Protein AF-A0A928SS13-F1 (afdb_monomer_lite)

Foldseek 3Di:
DDDDDDDDDDDDDADDDDPPDPPPDDPDPDPPPDDDDPQFDDQDVQLVVLLVCLVVVVDFLVRSLVSVVVVCVVVPDLCVDPSLVVSQVVLADQAALFQRDSDADKGKAFPDDQDDLVVQLVVLLVVDPLSVVLVVVLVVLLVPDWFDWAFAAPVPRHNQWDADPVVCWIAHPPPRDIGNGTDIDGHHDPVSVVVSVVVSVVSVVVSCVVCCVPCCRVSSSVSSSVSSVVVSCVSRSVQIAMRHPVQNCCCPPVCWGAHNPPRDIDHVPDQADPPPRHGRQDSVSRNVVSVVD

Structure (mmCIF, N/CA/C/O backbone):
data_AF-A0A928SS13-F1
#
_entry.id   AF-A0A928SS13-F1
#
loop_
_atom_site.group_PDB
_atom_site.id
_atom_site.type_symbol
_atom_site.label_atom_id
_atom_site.label_alt_id
_atom_site.label_comp_id
_atom_site.label_asym_id
_atom_site.label_entity_id
_atom_site.label_seq_id
_atom_site.pdbx_PDB_ins_code
_atom_site.Cartn_x
_atom_site.Cartn_y
_atom_site.Cartn_z
_atom_site.occupancy
_atom_site.B_iso_or_equiv
_atom_site.auth_seq_id
_atom_site.auth_comp_id
_atom_site.auth_asym_id
_atom_site.auth_atom_id
_atom_site.pdbx_PDB_model_num
ATOM 1 N N . MET A 1 1 ? 41.200 0.850 26.934 1.00 38.47 1 MET A N 1
ATOM 2 C CA . MET A 1 1 ? 40.260 1.382 25.921 1.00 38.47 1 MET A CA 1
ATOM 3 C C . MET A 1 1 ? 39.687 0.208 25.142 1.00 38.47 1 MET A C 1
ATOM 5 O O . MET A 1 1 ? 40.403 -0.399 24.359 1.00 38.47 1 MET A O 1
ATOM 9 N N . VAL A 1 2 ? 38.450 -0.189 25.442 1.00 31.12 2 VAL A N 1
ATOM 10 C CA . VAL A 1 2 ? 37.803 -1.377 24.860 1.00 31.12 2 VAL A CA 1
ATOM 11 C C . VAL A 1 2 ? 36.997 -0.937 23.639 1.00 31.12 2 VAL A C 1
ATOM 13 O O . VAL A 1 2 ? 36.014 -0.213 23.769 1.00 31.12 2 VAL A O 1
ATOM 16 N N . ALA A 1 3 ? 37.438 -1.336 22.446 1.00 32.78 3 ALA A N 1
ATOM 17 C CA . ALA A 1 3 ? 36.739 -1.056 21.197 1.00 32.78 3 ALA A CA 1
ATOM 18 C C . ALA A 1 3 ? 35.599 -2.069 20.999 1.00 32.78 3 ALA A C 1
ATOM 20 O O . ALA A 1 3 ? 35.830 -3.235 20.679 1.00 32.78 3 ALA A O 1
ATOM 21 N N . GLY A 1 4 ? 34.361 -1.620 21.214 1.00 31.98 4 GLY A N 1
ATOM 22 C CA . GLY A 1 4 ? 33.152 -2.404 20.969 1.00 31.98 4 GLY A CA 1
ATOM 23 C C . GLY A 1 4 ? 32.885 -2.592 19.474 1.00 31.98 4 GLY A C 1
ATOM 24 O O . GLY A 1 4 ? 32.736 -1.621 18.731 1.00 31.98 4 GLY A O 1
ATOM 25 N N . LYS A 1 5 ? 32.795 -3.852 19.037 1.00 33.00 5 LYS A N 1
ATOM 26 C CA . LYS A 1 5 ? 32.292 -4.240 17.713 1.00 33.00 5 LYS A CA 1
ATOM 27 C C . LYS A 1 5 ? 30.784 -3.970 17.655 1.00 33.00 5 LYS A C 1
ATOM 29 O O . LYS A 1 5 ? 30.043 -4.459 18.501 1.00 33.00 5 LYS A O 1
ATOM 34 N N . ARG A 1 6 ? 30.329 -3.194 16.666 1.00 32.97 6 ARG A N 1
ATOM 35 C CA . ARG A 1 6 ? 28.904 -3.060 16.329 1.00 32.97 6 ARG A CA 1
ATOM 36 C C . ARG A 1 6 ? 28.573 -4.039 15.209 1.00 32.97 6 ARG A C 1
ATOM 38 O O . ARG A 1 6 ? 28.994 -3.842 14.070 1.00 32.97 6 ARG A O 1
ATOM 45 N N . ASP A 1 7 ? 27.809 -5.070 15.545 1.00 30.06 7 ASP A N 1
ATOM 46 C CA . ASP A 1 7 ? 27.199 -5.975 14.579 1.00 30.06 7 ASP A CA 1
ATOM 47 C C . ASP A 1 7 ? 26.013 -5.277 13.905 1.00 30.06 7 ASP A C 1
ATOM 49 O O . ASP A 1 7 ? 24.953 -5.065 14.493 1.00 30.06 7 ASP A O 1
ATOM 53 N N . HIS A 1 8 ? 26.191 -4.901 12.640 1.00 31.61 8 HIS A N 1
ATOM 54 C CA . HIS A 1 8 ? 25.094 -4.456 11.789 1.00 31.61 8 HIS A CA 1
ATOM 55 C C . HIS A 1 8 ? 24.370 -5.678 11.217 1.00 31.61 8 HIS A C 1
ATOM 57 O O . HIS A 1 8 ? 24.713 -6.189 10.147 1.00 31.61 8 HIS A O 1
ATOM 63 N N . ALA A 1 9 ? 23.345 -6.143 11.933 1.00 32.28 9 ALA A N 1
ATOM 64 C CA . ALA A 1 9 ? 22.366 -7.075 11.392 1.00 32.28 9 ALA A CA 1
ATOM 65 C C . ALA A 1 9 ? 21.650 -6.429 10.191 1.00 32.28 9 ALA A C 1
ATOM 67 O O . ALA A 1 9 ? 21.130 -5.314 10.269 1.00 32.28 9 ALA A O 1
ATOM 68 N N . ARG A 1 10 ? 21.654 -7.129 9.052 1.00 34.44 10 ARG A N 1
ATOM 69 C CA . ARG A 1 10 ? 20.958 -6.714 7.830 1.00 34.44 10 ARG A CA 1
ATOM 70 C C . ARG A 1 10 ? 19.451 -6.699 8.074 1.00 34.44 10 ARG A C 1
ATOM 72 O O . ARG A 1 10 ? 18.847 -7.753 8.246 1.00 34.44 10 ARG A O 1
ATOM 79 N N . VAL A 1 11 ? 18.845 -5.518 7.993 1.00 32.84 11 VAL A N 1
ATOM 80 C CA . VAL A 1 11 ? 17.399 -5.369 7.813 1.00 32.84 11 VAL A CA 1
ATOM 81 C C . VAL A 1 11 ? 17.075 -5.830 6.392 1.00 32.84 11 VAL A C 1
ATOM 83 O O . VAL A 1 11 ? 17.390 -5.151 5.412 1.00 32.84 11 VAL A O 1
ATOM 86 N N . GLY A 1 12 ? 16.529 -7.040 6.271 1.00 29.91 12 GLY A N 1
ATOM 87 C CA . GLY A 1 12 ? 15.950 -7.523 5.024 1.00 29.91 12 GLY A CA 1
ATOM 88 C C . GLY A 1 12 ? 14.785 -6.621 4.633 1.00 29.91 12 GLY A C 1
ATOM 89 O O . GLY A 1 12 ? 13.937 -6.305 5.461 1.00 29.91 12 GLY A O 1
ATOM 90 N N . SER A 1 13 ? 14.765 -6.168 3.383 1.00 33.62 13 SER A N 1
ATOM 91 C CA . SER A 1 13 ? 13.654 -5.400 2.827 1.00 33.62 13 SER A CA 1
ATOM 92 C C . SER A 1 13 ? 12.395 -6.262 2.898 1.00 33.62 13 SER A C 1
ATOM 94 O O . SER A 1 13 ? 12.326 -7.289 2.220 1.00 33.62 13 SER A O 1
ATOM 96 N N . ALA A 1 14 ? 11.427 -5.878 3.728 1.00 30.03 14 ALA A N 1
ATOM 97 C CA . ALA A 1 14 ? 10.139 -6.554 3.771 1.00 30.03 14 ALA A CA 1
ATOM 98 C C . ALA A 1 14 ? 9.486 -6.507 2.371 1.00 30.03 14 ALA A C 1
ATOM 100 O O . ALA A 1 14 ? 9.548 -5.468 1.699 1.00 30.03 14 ALA A O 1
ATOM 101 N N . PRO A 1 15 ? 8.892 -7.612 1.889 1.00 31.19 15 PRO A N 1
ATOM 102 C CA . PRO A 1 15 ? 8.130 -7.596 0.650 1.00 31.19 15 PRO A CA 1
ATOM 103 C C . PRO A 1 15 ? 6.935 -6.652 0.808 1.00 31.19 15 PRO A C 1
ATOM 105 O O . PRO A 1 15 ? 6.224 -6.689 1.811 1.00 31.19 15 PRO A O 1
ATOM 108 N N . ARG A 1 16 ? 6.715 -5.788 -0.189 1.00 34.75 16 ARG A N 1
ATOM 109 C CA . ARG A 1 16 ? 5.495 -4.974 -0.256 1.00 34.75 16 ARG A CA 1
ATOM 110 C C . ARG A 1 16 ? 4.286 -5.918 -0.334 1.00 34.75 16 ARG A C 1
ATOM 112 O O . ARG A 1 16 ? 4.366 -6.887 -1.093 1.00 34.75 16 ARG A O 1
ATOM 119 N N . PRO A 1 17 ? 3.193 -5.651 0.400 1.00 33.62 17 PRO A N 1
ATOM 120 C CA . PRO A 1 17 ? 1.991 -6.472 0.323 1.00 33.62 17 PRO A CA 1
ATOM 121 C C . PRO A 1 17 ? 1.490 -6.549 -1.125 1.00 33.62 17 PRO A C 1
ATOM 123 O O . PRO A 1 17 ? 1.472 -5.552 -1.853 1.00 33.62 17 PRO A O 1
ATOM 126 N N . SER A 1 18 ? 1.149 -7.764 -1.554 1.00 36.50 18 SER A N 1
ATOM 127 C CA . SER A 1 18 ? 0.611 -8.059 -2.878 1.00 36.50 18 SER A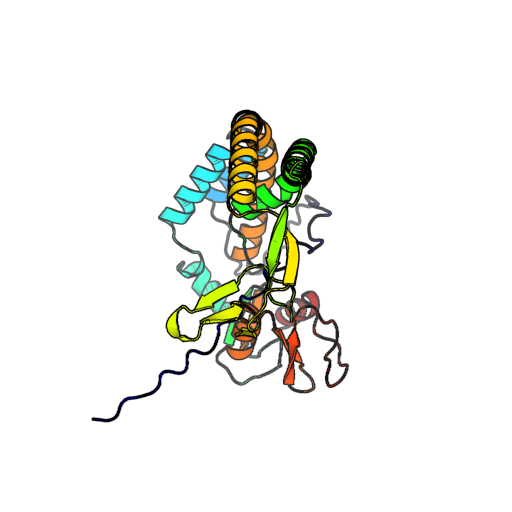 CA 1
ATOM 128 C C . SER A 1 18 ? -0.764 -7.416 -3.043 1.00 36.50 18 SER A C 1
ATOM 130 O O . SER A 1 18 ? -1.647 -7.625 -2.221 1.00 36.50 18 SER A O 1
ATOM 132 N N . LEU A 1 19 ? -0.959 -6.682 -4.141 1.00 38.97 19 LEU A N 1
ATOM 133 C CA . LEU A 1 19 ? -2.207 -6.001 -4.532 1.00 38.97 19 LEU A CA 1
ATOM 134 C C . LEU A 1 19 ? -3.351 -6.954 -4.947 1.00 38.97 19 LEU A C 1
ATOM 136 O O . LEU A 1 19 ? -4.269 -6.551 -5.654 1.00 38.97 19 LEU A O 1
ATOM 140 N N . SER A 1 20 ? -3.294 -8.222 -4.555 1.00 34.91 20 SER A N 1
ATOM 141 C CA . SER A 1 20 ? -4.257 -9.252 -4.939 1.00 34.91 20 SER A CA 1
ATOM 142 C C . SER A 1 20 ? -5.195 -9.581 -3.779 1.00 34.91 20 SER A C 1
ATOM 144 O O . SER A 1 20 ? -5.252 -10.727 -3.350 1.00 34.91 20 SER A O 1
ATOM 146 N N . ASP A 1 21 ? -5.910 -8.578 -3.271 1.00 38.94 21 ASP A N 1
ATOM 147 C CA . ASP A 1 21 ? -7.101 -8.813 -2.454 1.00 38.94 21 ASP A CA 1
ATOM 148 C C . ASP A 1 21 ? -8.342 -8.567 -3.330 1.00 38.94 21 ASP A C 1
ATOM 150 O O . ASP A 1 21 ? -8.530 -7.454 -3.839 1.00 38.94 21 ASP A O 1
ATOM 154 N N . PRO A 1 22 ? -9.208 -9.574 -3.539 1.00 39.44 22 PRO A N 1
ATOM 155 C CA . PRO A 1 22 ? -10.441 -9.423 -4.295 1.00 39.44 22 PRO A CA 1
ATOM 156 C C . PRO A 1 22 ? -11.501 -8.759 -3.402 1.00 39.44 22 PRO A C 1
ATOM 158 O O . PRO A 1 22 ? -12.427 -9.406 -2.935 1.00 39.44 22 PRO A O 1
ATOM 161 N N . ILE A 1 23 ? -11.353 -7.460 -3.119 1.00 42.06 23 ILE A N 1
ATOM 162 C CA . ILE A 1 23 ? -12.329 -6.694 -2.310 1.00 42.06 23 ILE A CA 1
ATOM 163 C C . ILE A 1 23 ? -13.293 -5.870 -3.185 1.00 42.06 23 ILE A C 1
ATOM 165 O O . ILE A 1 23 ? -14.247 -5.279 -2.695 1.00 42.06 23 ILE A O 1
ATOM 169 N N . LEU A 1 24 ? -13.127 -5.850 -4.508 1.00 41.41 24 LEU A N 1
ATOM 170 C CA . LEU A 1 24 ? -13.900 -4.957 -5.376 1.00 41.41 24 LEU A CA 1
ATOM 171 C C . LEU A 1 24 ? -14.850 -5.700 -6.316 1.00 41.41 24 LEU A C 1
ATOM 173 O O . LEU A 1 24 ? -14.733 -5.591 -7.531 1.00 41.41 24 LEU A O 1
ATOM 177 N N . THR A 1 25 ? -15.838 -6.388 -5.751 1.00 37.59 25 THR A N 1
ATOM 178 C CA . THR A 1 25 ? -17.078 -6.708 -6.472 1.00 37.59 25 THR A CA 1
ATOM 179 C C . THR A 1 25 ? -18.260 -6.563 -5.521 1.00 37.59 25 THR A C 1
ATOM 181 O O . THR A 1 25 ? -18.358 -7.307 -4.553 1.00 37.59 25 THR A O 1
ATOM 184 N N . ARG A 1 26 ? -19.156 -5.623 -5.861 1.00 37.47 26 ARG A N 1
ATOM 185 C CA . ARG A 1 26 ? -20.393 -5.190 -5.175 1.00 37.47 26 ARG A CA 1
ATOM 186 C C . ARG A 1 26 ? -20.231 -4.093 -4.115 1.00 37.47 26 ARG A C 1
ATOM 188 O O . ARG A 1 26 ? -20.334 -4.334 -2.921 1.00 37.47 26 ARG A O 1
ATOM 195 N N . VAL A 1 27 ? -20.160 -2.843 -4.582 1.00 36.44 27 VAL A N 1
ATOM 196 C CA . VAL A 1 27 ? -20.807 -1.736 -3.858 1.00 36.44 27 VAL A CA 1
ATOM 197 C C . VAL A 1 27 ? -22.307 -1.861 -4.137 1.00 36.44 27 VAL A C 1
ATOM 199 O O . VAL A 1 27 ? -22.837 -1.267 -5.070 1.00 36.44 27 VAL A O 1
ATOM 202 N N . GLY A 1 28 ? -22.980 -2.739 -3.394 1.00 33.00 28 GLY A N 1
ATOM 203 C CA . GLY A 1 28 ? -24.434 -2.723 -3.306 1.00 33.00 28 GLY A CA 1
ATOM 204 C C . GLY A 1 28 ? -24.831 -1.575 -2.387 1.00 33.00 28 GLY A C 1
ATOM 205 O O . GLY A 1 28 ? -24.576 -1.635 -1.188 1.00 33.00 28 GLY A O 1
ATOM 206 N N . MET A 1 29 ? -25.416 -0.514 -2.945 1.00 37.91 29 MET A N 1
ATOM 207 C CA . MET A 1 29 ? -26.066 0.550 -2.176 1.00 37.91 29 MET A CA 1
ATOM 208 C C . MET A 1 29 ? -27.370 0.020 -1.562 1.00 37.91 29 MET A C 1
ATOM 210 O O . MET A 1 29 ? -28.459 0.404 -1.976 1.00 37.91 29 MET A O 1
ATOM 214 N N . GLU A 1 30 ? -27.285 -0.857 -0.566 1.00 35.47 30 GLU A N 1
ATOM 215 C CA . GLU A 1 30 ? -28.435 -1.164 0.282 1.00 35.47 30 GLU A CA 1
ATOM 216 C C . GLU A 1 30 ? -28.397 -0.268 1.519 1.00 35.47 30 GLU A C 1
ATOM 218 O O . GLU A 1 30 ? -27.526 -0.365 2.386 1.00 35.47 30 GLU A O 1
ATOM 223 N N . ARG A 1 31 ? -29.368 0.651 1.587 1.00 46.00 31 ARG A N 1
ATOM 224 C CA . ARG A 1 31 ? -29.682 1.438 2.782 1.00 46.00 31 ARG A CA 1
ATOM 225 C C . ARG A 1 31 ? -30.239 0.502 3.856 1.00 46.00 31 ARG A C 1
ATOM 227 O O . ARG A 1 31 ? -31.446 0.422 4.054 1.00 46.00 31 ARG A O 1
ATOM 234 N N . ALA A 1 32 ? -29.365 -0.189 4.577 1.00 36.44 32 ALA A N 1
ATOM 235 C CA . ALA A 1 32 ? -29.754 -0.896 5.788 1.00 36.44 32 ALA A CA 1
ATOM 236 C C . ALA A 1 32 ? -29.886 0.114 6.940 1.00 36.44 32 ALA A C 1
ATOM 238 O O . ALA A 1 32 ? -28.929 0.412 7.654 1.00 36.44 32 ALA A O 1
ATOM 239 N N . CYS A 1 33 ? -31.097 0.646 7.130 1.00 38.41 33 CYS A N 1
ATOM 240 C CA . CYS A 1 33 ? -31.509 1.310 8.367 1.00 38.41 33 CYS A CA 1
ATOM 241 C C . CYS A 1 33 ? -31.699 0.239 9.462 1.00 38.41 33 CYS A C 1
ATOM 243 O O . CYS A 1 33 ? -32.810 -0.100 9.858 1.00 38.41 33 CYS A O 1
ATOM 245 N N . GLY A 1 34 ? -30.596 -0.381 9.887 1.00 36.06 34 GLY A N 1
ATOM 246 C CA . GLY A 1 34 ? -30.554 -1.296 11.023 1.00 36.06 34 GLY A CA 1
ATOM 247 C C . GLY A 1 34 ? -30.312 -0.508 12.306 1.00 36.06 34 GLY A C 1
ATOM 248 O O . GLY A 1 34 ? -29.379 0.291 12.369 1.00 36.06 34 GLY A O 1
ATOM 249 N N . LYS A 1 35 ? -31.158 -0.722 13.320 1.00 35.50 35 LYS A N 1
ATOM 250 C CA . LYS A 1 35 ? -31.091 -0.080 14.644 1.00 35.50 35 LYS A CA 1
ATOM 251 C C . LYS A 1 35 ? -29.643 -0.035 15.156 1.00 35.50 35 LYS A C 1
ATOM 253 O O . LYS A 1 35 ? -29.017 -1.075 15.360 1.00 35.50 35 LYS A O 1
ATOM 258 N N . ALA A 1 36 ? -29.112 1.174 15.330 1.00 37.22 36 ALA A N 1
ATOM 259 C CA . ALA A 1 36 ? -27.740 1.396 15.761 1.00 37.22 36 ALA A CA 1
ATOM 260 C C . ALA A 1 36 ? -27.516 0.778 17.150 1.00 37.22 36 ALA A C 1
ATOM 262 O O . ALA A 1 36 ? -28.137 1.190 18.130 1.00 37.22 36 ALA A O 1
ATOM 263 N N . LYS A 1 37 ? -26.604 -0.198 17.239 1.00 48.44 37 LYS A N 1
ATOM 264 C CA . LYS A 1 37 ? -25.976 -0.554 18.517 1.00 48.44 37 LYS A CA 1
ATOM 265 C C . LYS A 1 37 ? -25.360 0.725 19.095 1.00 48.44 37 LYS A C 1
ATOM 267 O O . LYS A 1 37 ? -24.630 1.424 18.389 1.00 48.44 37 LYS A O 1
ATOM 272 N N . ALA A 1 38 ? -25.687 1.041 20.346 1.00 42.25 38 ALA A N 1
ATOM 273 C CA . ALA A 1 38 ? -25.171 2.211 21.043 1.00 42.25 38 ALA A CA 1
ATOM 274 C C . ALA A 1 38 ? -23.631 2.222 21.009 1.00 42.25 38 ALA A C 1
ATOM 276 O O . ALA A 1 38 ? -23.008 1.231 21.380 1.00 42.25 38 ALA A O 1
ATOM 277 N N . GLY A 1 39 ? -23.032 3.325 20.547 1.00 57.00 39 GLY A N 1
ATOM 278 C CA . GLY A 1 39 ? -21.595 3.598 20.700 1.00 57.00 39 GLY A CA 1
ATOM 279 C C . GLY A 1 39 ? -20.829 3.976 19.433 1.00 57.00 39 GLY A C 1
ATOM 280 O O . GLY A 1 39 ? -19.916 4.785 19.532 1.00 57.00 39 GLY A O 1
ATOM 281 N N . ARG A 1 40 ? -21.220 3.499 18.240 1.00 72.94 40 ARG A N 1
ATOM 282 C CA . ARG A 1 40 ? -20.355 3.648 17.053 1.00 72.94 40 ARG A CA 1
ATOM 283 C C . ARG A 1 40 ? -20.031 5.105 16.734 1.00 72.94 40 ARG A C 1
ATOM 285 O O . ARG A 1 40 ? -20.926 5.924 16.514 1.00 72.94 40 ARG A O 1
ATOM 292 N N . MET A 1 41 ? -18.732 5.389 16.651 1.00 85.38 41 MET A N 1
ATOM 293 C CA . MET A 1 41 ? -18.204 6.681 16.237 1.00 85.38 41 MET A CA 1
ATOM 294 C C . MET A 1 41 ? -18.840 7.125 14.914 1.00 85.38 41 MET A C 1
ATOM 296 O O . MET A 1 41 ? -18.800 6.410 13.911 1.00 85.38 41 MET A O 1
ATOM 300 N N . GLN A 1 42 ? -19.424 8.321 14.919 1.00 88.56 42 GLN A N 1
ATOM 301 C CA . GLN A 1 42 ? -20.054 8.881 13.731 1.00 88.56 42 GLN A CA 1
ATOM 302 C C . GLN A 1 42 ? -19.003 9.348 12.723 1.00 88.56 42 GLN A C 1
ATOM 304 O O . GLN A 1 42 ? -17.938 9.858 13.087 1.00 88.56 42 GLN A O 1
ATOM 309 N N . PHE A 1 43 ? -19.322 9.185 11.439 1.00 94.12 43 PHE A N 1
ATOM 310 C CA . PHE A 1 43 ? -18.500 9.729 10.369 1.00 94.12 43 PHE A CA 1
ATOM 311 C C . PHE A 1 43 ? -18.578 11.266 10.400 1.00 94.12 43 PHE A C 1
ATOM 313 O O . PHE A 1 43 ? -19.682 11.794 10.537 1.00 94.12 43 PHE A O 1
ATOM 320 N N . PRO A 1 44 ? -17.448 11.992 10.313 1.00 96.31 44 PRO A N 1
ATOM 321 C CA . PRO A 1 44 ? -17.449 13.453 10.370 1.00 96.31 44 PRO A CA 1
ATOM 322 C C . PRO A 1 44 ? -18.371 14.081 9.318 1.00 96.31 44 PRO A C 1
ATOM 324 O O . PRO A 1 44 ? -18.300 13.707 8.146 1.00 96.31 44 PRO A O 1
ATOM 327 N N . ALA A 1 45 ? -19.198 15.046 9.730 1.00 96.62 45 ALA A N 1
ATOM 328 C CA . ALA A 1 45 ? -20.174 15.703 8.859 1.00 96.62 45 ALA A CA 1
ATOM 329 C C . ALA A 1 45 ? -19.504 16.369 7.649 1.00 96.62 45 ALA A C 1
ATOM 331 O O . ALA A 1 45 ? -19.982 16.222 6.530 1.00 96.62 45 ALA A O 1
ATOM 332 N N . GLU A 1 46 ? -18.333 16.978 7.840 1.00 97.38 46 GLU A N 1
ATOM 333 C CA . GLU A 1 46 ? -17.573 17.618 6.763 1.00 97.38 46 GLU A CA 1
ATOM 334 C C . GLU A 1 46 ? -17.158 16.616 5.673 1.00 97.38 46 GLU A C 1
ATOM 336 O O . GLU A 1 46 ? -17.116 16.946 4.492 1.00 97.38 46 GLU A O 1
ATOM 341 N N . LEU A 1 47 ? -16.874 15.362 6.046 1.00 97.56 47 LEU A N 1
ATOM 342 C CA . LEU A 1 47 ? -16.561 14.314 5.072 1.00 97.56 47 LEU A CA 1
ATOM 343 C C . LEU A 1 47 ? -17.817 13.789 4.373 1.00 97.56 47 LEU A C 1
ATOM 345 O O . LEU A 1 47 ? -17.741 13.443 3.197 1.00 97.56 47 LEU A O 1
ATOM 349 N N . VAL A 1 48 ? -18.960 13.757 5.069 1.00 97.94 48 VAL A N 1
ATOM 350 C CA . VAL A 1 48 ? -20.263 13.457 4.452 1.00 97.94 48 VAL A CA 1
ATOM 351 C C . VAL A 1 48 ? -20.602 14.520 3.410 1.00 97.94 48 VAL A C 1
ATOM 353 O O . VAL A 1 48 ? -21.001 14.173 2.305 1.00 97.94 48 VAL A O 1
ATOM 356 N N . GLU A 1 49 ? -20.410 15.800 3.718 1.00 98.12 49 GLU A N 1
ATOM 357 C CA . GLU A 1 49 ? -20.660 16.903 2.784 1.00 98.12 49 GLU A CA 1
ATOM 358 C C . GLU A 1 49 ? -19.801 16.789 1.521 1.00 98.12 49 GLU A C 1
ATOM 360 O O . GLU A 1 49 ? -20.335 16.893 0.417 1.00 98.12 49 GLU A O 1
ATOM 365 N N . ILE A 1 50 ? -18.503 16.492 1.665 1.00 97.94 50 ILE A N 1
ATOM 366 C CA . ILE A 1 50 ? -17.597 16.262 0.526 1.00 97.94 50 ILE A CA 1
ATOM 367 C C . ILE A 1 50 ? -18.067 15.072 -0.320 1.00 97.94 50 ILE A C 1
ATOM 369 O O . ILE A 1 50 ? -18.110 15.166 -1.545 1.00 97.94 50 ILE A O 1
ATOM 373 N N . GLU A 1 51 ? -18.436 13.959 0.319 1.00 98.06 51 GLU A N 1
ATOM 374 C CA . GLU A 1 51 ? -18.957 12.771 -0.366 1.00 98.06 51 GLU A CA 1
ATOM 375 C C . GLU A 1 51 ? -20.225 13.089 -1.162 1.00 98.06 51 GLU A C 1
ATOM 377 O O . GLU A 1 51 ? -20.350 12.714 -2.325 1.00 98.06 51 GLU A O 1
ATOM 382 N N . GLN A 1 52 ? -21.163 13.814 -0.551 1.00 98.25 52 GLN A N 1
ATOM 383 C CA . GLN A 1 52 ? -22.420 14.185 -1.188 1.00 98.25 52 GLN A CA 1
ATOM 384 C C . GLN A 1 52 ? -22.217 15.181 -2.337 1.00 98.25 52 GLN A C 1
ATOM 386 O O . GLN A 1 52 ? -22.841 15.025 -3.384 1.00 98.25 52 GLN A O 1
ATOM 391 N N . ALA A 1 53 ? -21.322 16.159 -2.179 1.00 97.88 53 ALA A N 1
ATOM 392 C CA . ALA A 1 53 ? -20.962 17.085 -3.249 1.00 97.88 53 ALA A CA 1
ATOM 393 C C . ALA A 1 53 ? -20.310 16.354 -4.436 1.00 97.88 53 ALA A C 1
ATOM 395 O O . ALA A 1 53 ? -20.625 16.650 -5.587 1.00 97.88 53 ALA A O 1
ATOM 396 N N . LEU A 1 54 ? -19.460 15.350 -4.179 1.00 96.31 54 LEU A N 1
ATOM 397 C CA . LEU A 1 54 ? -18.910 14.485 -5.230 1.00 96.31 54 LEU A CA 1
ATOM 398 C C . LEU A 1 54 ? -20.005 13.694 -5.947 1.00 96.31 54 LEU A C 1
ATOM 400 O O . LEU A 1 54 ? -20.027 13.655 -7.175 1.00 96.31 54 LEU A O 1
ATOM 404 N N . LEU A 1 55 ? -20.926 13.070 -5.208 1.00 96.62 55 LEU A N 1
ATOM 405 C CA . LEU A 1 55 ? -22.026 12.294 -5.795 1.00 96.62 55 LEU A CA 1
ATOM 406 C C . LEU A 1 55 ? -22.940 13.154 -6.677 1.00 96.62 55 LEU A C 1
ATOM 408 O O . LEU A 1 55 ? -23.403 12.682 -7.712 1.00 96.62 55 LEU A O 1
ATOM 412 N N . ARG A 1 56 ? -23.164 14.416 -6.294 1.00 97.38 56 ARG A N 1
ATOM 413 C CA . ARG A 1 56 ? -23.916 15.402 -7.088 1.00 97.38 56 ARG A CA 1
ATOM 414 C C . ARG A 1 56 ? -23.092 16.078 -8.188 1.00 97.38 56 ARG A C 1
ATOM 416 O O . ARG A 1 56 ? -23.636 16.903 -8.910 1.00 97.38 56 ARG A O 1
ATOM 423 N N . GLN A 1 57 ? -21.811 15.730 -8.321 1.00 94.56 57 GLN A N 1
ATOM 424 C CA . GLN A 1 57 ? -20.870 16.338 -9.270 1.00 94.56 57 GLN A CA 1
ATOM 425 C C . GLN A 1 57 ? -20.713 17.863 -9.092 1.00 94.56 57 GLN A C 1
ATOM 427 O O . GLN A 1 57 ? -20.396 18.581 -10.033 1.00 94.56 57 GLN A O 1
ATOM 432 N N . GLU A 1 58 ? -20.904 18.367 -7.870 1.00 96.69 58 GLU A N 1
ATOM 433 C CA . GLU A 1 58 ? -20.751 19.790 -7.522 1.00 96.69 58 GLU A CA 1
ATOM 434 C C . GLU A 1 58 ? -19.287 20.184 -7.273 1.00 96.69 58 GLU A C 1
ATOM 436 O O . GLU A 1 58 ? -18.941 21.364 -7.275 1.00 96.69 58 GLU A O 1
ATOM 441 N N . VAL A 1 59 ? -18.414 19.201 -7.036 1.00 95.94 59 VAL A N 1
ATOM 442 C CA . VAL A 1 59 ? -16.973 19.394 -6.829 1.00 95.94 59 VAL A CA 1
ATOM 443 C C . VAL A 1 59 ? -16.178 18.395 -7.661 1.00 95.94 59 VAL A C 1
ATOM 445 O O . VAL A 1 59 ? -16.578 17.240 -7.813 1.00 95.94 59 VAL A O 1
ATOM 448 N N . THR A 1 60 ? -15.019 18.820 -8.165 1.00 94.19 60 THR A N 1
ATOM 449 C CA . THR A 1 60 ? -14.085 17.927 -8.864 1.00 94.19 60 THR A CA 1
ATOM 450 C C . THR A 1 60 ? -13.366 17.004 -7.884 1.00 94.19 60 THR A C 1
ATOM 452 O O . THR A 1 60 ? -13.273 17.279 -6.680 1.00 94.19 60 THR A O 1
ATOM 455 N N . ALA A 1 61 ? -12.788 15.918 -8.399 1.00 93.56 61 ALA A N 1
ATOM 456 C CA . ALA A 1 61 ? -12.016 14.980 -7.590 1.00 93.56 61 ALA A CA 1
ATOM 457 C C . ALA A 1 61 ? -10.797 15.649 -6.938 1.00 93.56 61 ALA A C 1
ATOM 459 O O . ALA A 1 61 ? -10.507 15.415 -5.762 1.00 93.56 61 ALA A O 1
ATOM 460 N N . ALA A 1 62 ? -10.111 16.522 -7.686 1.00 92.75 62 ALA A N 1
ATOM 461 C CA . ALA A 1 62 ? -9.007 17.330 -7.174 1.00 92.75 62 ALA A CA 1
ATOM 462 C C . ALA A 1 62 ? -9.454 18.207 -5.994 1.00 92.75 62 ALA A C 1
ATOM 464 O O . ALA A 1 62 ? -8.847 18.166 -4.923 1.00 92.75 62 ALA A O 1
ATOM 465 N N . ARG A 1 63 ? -10.575 18.927 -6.145 1.00 95.12 63 ARG A N 1
ATOM 466 C CA . ARG A 1 63 ? -11.090 19.791 -5.080 1.00 95.12 63 ARG A CA 1
ATOM 467 C C . ARG A 1 63 ? -11.499 18.996 -3.842 1.00 95.12 63 ARG A C 1
ATOM 469 O O . ARG A 1 63 ? -11.205 19.415 -2.724 1.00 95.12 63 ARG A O 1
ATOM 476 N N . ALA A 1 64 ? -12.148 17.848 -4.017 1.00 96.81 64 ALA A N 1
ATOM 477 C CA . ALA A 1 64 ? -12.512 16.981 -2.903 1.00 96.81 64 ALA A CA 1
ATOM 478 C C . ALA A 1 64 ? -11.279 16.440 -2.158 1.00 96.81 64 ALA A C 1
ATOM 480 O O . ALA A 1 64 ? -11.270 16.411 -0.926 1.00 96.81 64 ALA A O 1
ATOM 481 N N . ALA A 1 65 ? -10.218 16.066 -2.880 1.00 95.69 65 ALA A N 1
ATOM 482 C CA . ALA A 1 65 ? -8.957 15.633 -2.282 1.00 95.69 65 ALA A CA 1
ATOM 483 C C . ALA A 1 65 ? -8.316 16.737 -1.420 1.00 95.69 65 ALA A C 1
ATOM 485 O O . ALA A 1 65 ? -7.880 16.454 -0.300 1.00 95.69 65 ALA A O 1
ATOM 486 N N . ASP A 1 66 ? -8.330 17.988 -1.890 1.00 96.50 66 ASP A N 1
ATOM 487 C CA . ASP A 1 66 ? -7.845 19.144 -1.125 1.00 96.50 66 ASP A CA 1
ATOM 488 C C . ASP A 1 66 ? -8.667 19.378 0.147 1.00 96.50 66 ASP A C 1
ATOM 490 O O . ASP A 1 66 ? -8.105 19.598 1.222 1.00 96.50 66 ASP A O 1
ATOM 494 N N . LEU A 1 67 ? -9.999 19.286 0.054 1.00 97.81 67 LEU A N 1
ATOM 495 C CA . LEU A 1 67 ? -10.896 19.433 1.204 1.00 97.81 67 LEU A CA 1
ATOM 496 C C . LEU A 1 67 ? -10.656 18.333 2.252 1.00 97.81 67 LEU A C 1
ATOM 498 O O . LEU A 1 67 ? -10.564 18.622 3.447 1.00 97.81 67 LEU A O 1
ATOM 502 N N . ILE A 1 68 ? -10.470 17.082 1.818 1.00 97.00 68 ILE A N 1
ATOM 503 C CA . ILE A 1 68 ? -10.116 15.957 2.698 1.00 97.00 68 ILE A CA 1
ATOM 504 C C . ILE A 1 68 ? -8.751 16.188 3.350 1.00 97.00 68 ILE A C 1
ATOM 506 O O . ILE A 1 68 ? -8.590 15.944 4.550 1.00 97.00 68 ILE A O 1
ATOM 510 N N . HIS A 1 69 ? -7.759 16.648 2.584 1.00 96.19 69 HIS A N 1
ATOM 511 C CA . HIS A 1 69 ? -6.437 16.957 3.117 1.00 96.19 69 HIS A CA 1
ATOM 512 C C . HIS A 1 69 ? -6.522 18.052 4.184 1.00 96.19 69 HIS A C 1
ATOM 514 O O . HIS A 1 69 ? -6.026 17.854 5.292 1.00 96.19 69 HIS A O 1
ATOM 520 N N . ALA A 1 70 ? -7.217 19.155 3.899 1.00 97.56 70 ALA A N 1
ATOM 521 C CA . ALA A 1 70 ? -7.428 20.246 4.845 1.00 97.56 70 ALA A CA 1
ATOM 522 C C . ALA A 1 70 ? -8.126 19.767 6.129 1.00 97.56 70 ALA A C 1
ATOM 524 O O . ALA A 1 70 ? -7.664 20.071 7.232 1.00 97.56 70 ALA A O 1
ATOM 525 N N . PHE A 1 71 ? -9.179 18.949 6.006 1.00 96.44 71 PHE A N 1
ATOM 526 C CA . PHE A 1 71 ? -9.858 18.330 7.147 1.00 96.44 71 PHE A CA 1
ATOM 527 C C . PHE A 1 71 ? -8.891 17.501 8.006 1.00 96.44 71 PHE A C 1
ATOM 529 O O . PHE A 1 71 ? -8.831 17.671 9.227 1.00 96.44 71 PHE A O 1
ATOM 536 N N . ARG A 1 72 ? -8.099 16.618 7.382 1.00 94.81 72 ARG A N 1
ATOM 537 C CA . ARG A 1 72 ? -7.157 15.738 8.095 1.00 94.81 72 ARG A CA 1
ATOM 538 C C . ARG A 1 72 ? -6.004 16.506 8.731 1.00 94.81 72 ARG A C 1
ATOM 540 O O . ARG A 1 72 ? -5.604 16.162 9.839 1.00 94.81 72 ARG A O 1
ATOM 547 N N . SER A 1 73 ? -5.494 17.536 8.065 1.00 95.44 73 SER A N 1
ATOM 548 C CA . SER A 1 73 ? -4.439 18.402 8.594 1.00 95.44 73 SER A CA 1
ATOM 549 C C . SER A 1 73 ? -4.932 19.199 9.802 1.00 95.44 73 SER A C 1
ATOM 551 O O . SER A 1 73 ? -4.231 19.277 10.807 1.00 95.44 73 SER A O 1
ATOM 553 N N . LYS A 1 74 ? -6.172 19.706 9.758 1.00 96.31 74 LYS A N 1
ATOM 554 C CA . LYS A 1 74 ? -6.805 20.418 10.879 1.00 96.31 74 LYS A CA 1
ATOM 555 C C . LYS A 1 74 ? -7.085 19.505 12.076 1.00 96.31 74 LYS A C 1
ATOM 557 O O . LYS A 1 74 ? -6.822 19.884 13.213 1.00 96.31 74 LYS A O 1
ATOM 562 N N . ARG A 1 75 ? -7.658 18.319 11.841 1.00 94.50 75 ARG A N 1
ATOM 563 C CA . ARG A 1 75 ? -8.122 17.418 12.914 1.00 94.50 75 ARG A CA 1
ATOM 564 C C . ARG A 1 75 ? -7.031 16.475 13.433 1.00 94.50 75 ARG A C 1
ATOM 566 O O . ARG A 1 75 ? -7.169 15.902 14.511 1.00 94.50 75 ARG A O 1
ATOM 573 N N . GLY A 1 76 ? -5.953 16.292 12.676 1.00 95.00 76 GLY A N 1
ATOM 574 C CA . GLY A 1 76 ? -4.927 15.295 12.952 1.00 95.00 76 GLY A CA 1
ATOM 575 C C . GLY A 1 76 ? -5.406 13.864 12.694 1.00 95.00 76 GLY A C 1
ATOM 576 O O . GLY A 1 76 ? -6.505 13.611 12.192 1.00 95.00 76 GLY A O 1
ATOM 577 N N . ALA A 1 77 ? -4.558 12.898 13.035 1.00 93.19 77 ALA A N 1
ATOM 578 C CA . ALA A 1 77 ? -4.846 11.489 12.804 1.00 93.19 77 ALA A CA 1
ATOM 579 C C . ALA A 1 77 ? -5.949 10.942 13.735 1.00 93.19 77 ALA A C 1
ATOM 581 O O . ALA A 1 77 ? -5.974 11.317 14.904 1.00 93.19 77 ALA A O 1
ATOM 582 N N . PRO A 1 78 ? -6.803 9.999 13.284 1.00 94.44 78 PRO A N 1
ATOM 583 C CA . PRO A 1 78 ? -7.927 9.488 14.079 1.00 94.44 78 PRO A CA 1
ATOM 584 C C . PRO A 1 78 ? -7.584 9.039 15.496 1.00 94.44 78 PRO A C 1
ATOM 586 O O . PRO A 1 78 ? -8.309 9.344 16.437 1.00 94.44 78 PRO A O 1
ATOM 589 N N . TRP A 1 79 ? -6.439 8.377 15.678 1.00 93.19 79 TRP A N 1
ATOM 590 C CA . TRP A 1 79 ? -6.011 7.866 16.982 1.00 93.19 79 TRP A CA 1
ATOM 591 C C . TRP A 1 79 ? -5.682 8.949 18.015 1.00 93.19 79 TRP A C 1
ATOM 593 O O . TRP A 1 79 ? -5.485 8.636 19.192 1.00 93.19 79 TRP A O 1
ATOM 603 N N . THR A 1 80 ? -5.609 10.221 17.616 1.00 95.25 80 THR A N 1
ATOM 604 C CA . THR A 1 80 ? -5.451 11.338 18.552 1.00 95.25 80 THR A CA 1
ATOM 605 C C . THR A 1 80 ? -6.794 11.857 19.072 1.00 95.25 80 THR A C 1
ATOM 607 O O . THR A 1 80 ? -6.807 12.477 20.139 1.00 95.25 80 THR A O 1
ATOM 610 N N . TRP A 1 81 ? -7.909 11.560 18.391 1.00 95.31 81 TRP A N 1
ATOM 611 C CA . TRP A 1 81 ? -9.242 12.084 18.701 1.00 95.31 81 TRP A CA 1
ATOM 612 C C . TRP A 1 81 ? -9.796 11.468 19.993 1.00 95.31 81 TRP A C 1
ATOM 614 O O . TRP A 1 81 ? -9.586 10.285 20.278 1.00 95.31 81 TRP A O 1
ATOM 624 N N . LYS A 1 82 ? -10.514 12.265 20.793 1.00 95.06 82 LYS A N 1
ATOM 625 C CA . LYS A 1 82 ? -11.037 11.824 22.098 1.00 95.06 82 LYS A CA 1
ATOM 626 C C . LYS A 1 82 ? -12.088 10.726 21.938 1.00 95.06 82 LYS A C 1
ATOM 628 O O . LYS A 1 82 ? -12.038 9.723 22.644 1.00 95.06 82 LYS A O 1
ATOM 633 N N . GLU A 1 83 ? -12.991 10.891 20.978 1.00 94.44 83 GLU A N 1
ATOM 634 C CA . GLU A 1 83 ? -14.092 9.964 20.705 1.00 94.44 83 GLU A CA 1
ATOM 635 C C . GLU A 1 83 ? -13.551 8.629 20.185 1.00 94.44 83 GLU A C 1
ATOM 637 O O . GLU A 1 83 ? -13.972 7.571 20.640 1.00 94.44 83 GLU A O 1
ATOM 642 N N . TRP A 1 84 ? -12.540 8.678 19.312 1.00 94.56 84 TRP A N 1
ATOM 643 C CA . TRP A 1 84 ? -11.880 7.484 18.785 1.00 94.56 84 TRP A CA 1
ATOM 644 C C . TRP A 1 84 ? -11.160 6.700 19.886 1.00 94.56 84 TRP A C 1
ATOM 646 O O . TRP A 1 84 ? -11.269 5.479 19.951 1.00 94.56 84 TRP A O 1
ATOM 656 N N . LYS A 1 85 ? -10.448 7.385 20.795 1.00 95.06 85 LYS A N 1
ATOM 657 C CA . LYS A 1 85 ? -9.797 6.741 21.951 1.00 95.06 85 LYS A CA 1
ATOM 658 C C . LYS A 1 85 ? -10.813 6.082 22.882 1.00 95.06 85 LYS A C 1
ATOM 660 O O . LYS A 1 85 ? -10.556 4.974 23.348 1.00 95.06 85 LYS A O 1
ATOM 665 N N . LYS A 1 86 ? -11.940 6.756 23.137 1.00 94.94 86 LYS A N 1
ATOM 666 C CA . LYS A 1 86 ? -13.040 6.236 23.958 1.00 94.94 86 LYS A CA 1
ATOM 667 C C . LYS A 1 86 ? -13.630 4.967 23.341 1.00 94.94 86 LYS A C 1
ATOM 669 O O . LYS A 1 86 ? -13.704 3.950 24.021 1.00 94.94 86 LYS A O 1
ATOM 674 N N . GLU A 1 87 ? -13.970 5.014 22.057 1.00 93.69 87 GLU A N 1
ATOM 675 C CA . GLU A 1 87 ? -14.542 3.871 21.341 1.00 93.69 87 GLU A CA 1
ATOM 676 C C . GLU A 1 87 ? -13.548 2.708 21.250 1.00 93.69 87 GLU A C 1
ATOM 678 O O . GLU A 1 87 ? -13.877 1.567 21.564 1.00 93.69 87 GLU A O 1
ATOM 683 N N . ARG A 1 88 ? -12.278 2.999 20.938 1.00 94.69 88 ARG A N 1
ATOM 684 C CA . ARG A 1 88 ? -11.214 1.991 20.951 1.00 94.69 88 ARG A CA 1
ATOM 685 C C . ARG A 1 88 ? -11.104 1.290 22.301 1.00 94.69 88 ARG A C 1
ATOM 687 O O . ARG A 1 88 ? -10.927 0.079 22.323 1.00 94.69 88 ARG A O 1
ATOM 694 N N . ALA A 1 89 ? -11.146 2.033 23.406 1.00 94.31 89 ALA A N 1
ATOM 695 C CA . ALA A 1 89 ? -11.045 1.451 24.742 1.00 94.31 89 ALA A CA 1
ATOM 696 C C . ALA A 1 89 ? -12.234 0.531 25.056 1.00 94.31 89 ALA A C 1
ATOM 698 O O . ALA A 1 89 ? -12.030 -0.517 25.657 1.00 94.31 89 ALA A O 1
ATOM 699 N N . ALA A 1 90 ? -13.439 0.886 24.599 1.00 93.44 90 ALA A N 1
ATOM 700 C CA . ALA A 1 90 ? -14.642 0.073 24.774 1.00 93.44 90 ALA A CA 1
ATOM 701 C C . ALA A 1 90 ? -14.629 -1.229 23.948 1.00 93.44 90 ALA A C 1
ATOM 703 O O . ALA A 1 90 ? -15.260 -2.206 24.337 1.00 93.44 90 ALA A O 1
ATOM 704 N N . LEU A 1 91 ? -13.911 -1.255 22.819 1.00 93.12 91 LEU A N 1
ATOM 705 C CA . LEU A 1 91 ? -13.850 -2.409 21.913 1.00 93.12 91 LEU A CA 1
ATOM 706 C C . LEU A 1 91 ? -12.718 -3.401 22.215 1.00 93.12 91 LEU A C 1
ATOM 708 O O . LEU A 1 91 ? -12.698 -4.490 21.632 1.00 93.12 91 LEU A O 1
ATOM 712 N N . ILE A 1 92 ? -11.755 -3.035 23.067 1.00 94.75 92 ILE A N 1
ATOM 713 C CA . ILE A 1 92 ? -10.674 -3.938 23.478 1.00 94.75 92 ILE A CA 1
ATOM 714 C C . ILE A 1 92 ? -11.253 -4.983 24.434 1.00 94.75 92 ILE A C 1
ATOM 716 O O . ILE A 1 92 ? -11.689 -4.661 25.534 1.00 94.75 92 ILE A O 1
ATOM 720 N N . GLY A 1 93 ? -11.234 -6.242 24.005 1.00 93.88 93 GLY A N 1
ATOM 721 C CA . GLY A 1 93 ? -11.636 -7.382 24.820 1.00 93.88 93 GLY A CA 1
ATOM 722 C C . GLY A 1 93 ? -10.568 -7.815 25.829 1.00 93.88 93 GLY A C 1
ATOM 723 O O . GLY A 1 93 ? -9.476 -7.251 25.912 1.00 93.88 93 GLY A O 1
ATOM 724 N N . SER A 1 94 ? -10.884 -8.875 26.571 1.00 95.38 94 SER A N 1
ATOM 725 C CA . SER A 1 94 ? -10.038 -9.463 27.619 1.00 95.38 94 SER A CA 1
ATOM 726 C C . SER A 1 94 ? -9.107 -10.587 27.140 1.00 95.38 94 SER A C 1
ATOM 728 O O . SER A 1 94 ? -8.356 -11.138 27.941 1.00 95.38 94 SER A O 1
ATOM 730 N N . GLU A 1 95 ? -9.133 -10.939 25.851 1.00 95.50 95 GLU A N 1
ATOM 731 C CA . GLU A 1 95 ? -8.274 -11.979 25.276 1.00 95.50 95 GLU A CA 1
ATOM 732 C C . GLU A 1 95 ? -7.803 -11.643 23.854 1.00 95.50 95 GLU A C 1
ATOM 734 O O . GLU A 1 95 ? -8.482 -10.975 23.069 1.00 95.50 95 GLU A O 1
ATOM 739 N N . CYS A 1 96 ? -6.629 -12.161 23.489 1.00 95.50 96 CYS A N 1
ATOM 740 C CA . CYS A 1 96 ? -6.101 -12.064 22.135 1.00 95.50 96 CYS A CA 1
ATOM 741 C C . CYS A 1 96 ? -6.845 -13.014 21.190 1.00 95.50 96 CYS A C 1
ATOM 743 O O . CYS A 1 96 ? -6.763 -14.232 21.335 1.00 95.50 96 CYS A O 1
ATOM 745 N N . ARG A 1 97 ? -7.472 -12.496 20.134 1.00 93.62 97 ARG A N 1
ATOM 746 C CA . ARG A 1 97 ? -8.233 -13.326 19.185 1.00 93.62 97 ARG A CA 1
ATOM 747 C C . ARG A 1 97 ? -7.374 -14.234 18.306 1.00 93.62 97 ARG A C 1
ATOM 749 O O . ARG A 1 97 ? -7.876 -15.241 17.812 1.00 93.62 97 ARG A O 1
ATOM 756 N N . GLN A 1 98 ? -6.085 -13.927 18.153 1.00 92.31 98 GLN A N 1
ATOM 757 C CA . GLN A 1 98 ? -5.162 -14.741 17.359 1.00 92.31 98 GLN A CA 1
ATOM 758 C C . GLN A 1 98 ? -4.604 -15.941 18.138 1.00 92.31 98 GLN A C 1
ATOM 760 O O . GLN A 1 98 ? -4.597 -17.055 17.622 1.00 92.31 98 GLN A O 1
ATOM 765 N N . CYS A 1 99 ? -4.128 -15.726 19.369 1.00 92.88 99 CYS A N 1
ATOM 766 C CA . CYS A 1 99 ? -3.461 -16.770 20.158 1.00 92.88 99 CYS A CA 1
ATOM 767 C C . CYS A 1 99 ? -4.215 -17.192 21.425 1.00 92.88 99 CYS A C 1
ATOM 769 O O . CYS A 1 99 ? -3.711 -18.037 22.153 1.00 92.88 99 CYS A O 1
ATOM 771 N N . SER A 1 100 ? -5.383 -16.608 21.707 1.00 92.94 100 SER A N 1
ATOM 772 C CA . SER A 1 100 ? -6.180 -16.832 22.929 1.00 92.94 100 SER A CA 1
ATOM 773 C C . SER A 1 100 ? -5.458 -16.560 24.244 1.00 92.94 100 SER A C 1
ATOM 775 O O . SER A 1 100 ? -5.900 -17.002 25.295 1.00 92.94 100 SER A O 1
ATOM 777 N N . SER A 1 101 ? -4.362 -15.803 24.200 1.00 93.94 101 SER A N 1
ATOM 778 C CA . SER A 1 101 ? -3.713 -15.320 25.415 1.00 93.94 101 SER A CA 1
ATOM 779 C C . SER A 1 101 ? -4.660 -14.401 26.177 1.00 93.94 101 SER A C 1
ATOM 781 O O . SER A 1 101 ? -5.141 -13.420 25.605 1.00 93.94 101 SER A O 1
ATOM 783 N N . THR A 1 102 ? -4.864 -14.694 27.456 1.00 96.12 102 THR A N 1
ATOM 784 C CA . THR A 1 102 ? -5.444 -13.784 28.455 1.00 96.12 102 THR A CA 1
ATOM 785 C C . THR A 1 102 ? -4.368 -12.927 29.131 1.00 96.12 102 THR A C 1
ATOM 787 O O . THR A 1 102 ? -4.689 -11.984 29.848 1.00 96.12 102 THR A O 1
ATOM 790 N N . ASP A 1 103 ? -3.091 -13.200 28.843 1.00 93.50 103 ASP A N 1
ATOM 791 C CA . ASP A 1 103 ? -1.966 -12.372 29.266 1.00 93.50 103 ASP A CA 1
ATOM 792 C C . ASP A 1 103 ? -1.848 -11.143 28.351 1.00 93.50 103 ASP A C 1
ATOM 794 O O . ASP A 1 103 ? -1.593 -11.257 27.140 1.00 93.50 103 ASP A O 1
ATOM 798 N N . GLY A 1 104 ? -2.142 -9.977 28.930 1.00 91.56 104 GLY A N 1
ATOM 799 C CA . GLY A 1 104 ? -2.111 -8.673 28.279 1.00 91.56 104 GLY A CA 1
ATOM 800 C C . GLY A 1 104 ? -0.689 -8.100 28.166 1.00 91.56 104 GLY A C 1
ATOM 801 O O . GLY A 1 104 ? 0.300 -8.786 28.395 1.00 91.56 104 GLY A O 1
ATOM 802 N N . PRO A 1 105 ? -0.534 -6.818 27.794 1.00 95.75 105 PRO A N 1
ATOM 803 C CA . PRO A 1 105 ? -1.580 -5.864 27.431 1.00 95.75 105 PRO A CA 1
ATOM 804 C C . PRO A 1 105 ? -2.170 -6.118 26.033 1.00 95.75 105 PRO A C 1
ATOM 806 O O . PRO A 1 105 ? -1.467 -6.521 25.096 1.00 95.75 105 PRO A O 1
ATOM 809 N N . PHE A 1 106 ? -3.461 -5.809 25.888 1.00 97.44 106 PHE A N 1
ATOM 810 C CA . PHE A 1 106 ? -4.197 -5.911 24.628 1.00 97.44 106 PHE A CA 1
ATOM 811 C C . PHE A 1 106 ? -4.262 -4.586 23.871 1.00 97.44 106 PHE A C 1
ATOM 813 O O . PHE A 1 106 ? -4.213 -3.495 24.442 1.00 97.44 106 PHE A O 1
ATOM 820 N N . VAL A 1 107 ? -4.369 -4.696 22.553 1.00 96.75 107 VAL A N 1
ATOM 821 C CA . VAL A 1 107 ? -4.535 -3.586 21.622 1.00 96.75 107 VAL A CA 1
ATOM 822 C C . VAL A 1 107 ? -5.631 -3.923 20.621 1.00 96.75 107 VAL A C 1
ATOM 824 O O . VAL A 1 107 ? -5.815 -5.079 20.241 1.00 96.75 107 VAL A O 1
ATOM 827 N N . LEU A 1 108 ? -6.342 -2.893 20.172 1.00 96.12 108 LEU A N 1
ATOM 828 C CA . LEU A 1 108 ? -7.262 -3.009 19.050 1.00 96.12 108 LEU A CA 1
ATOM 829 C C . LEU A 1 108 ? -6.460 -2.927 17.744 1.00 96.12 108 LEU A C 1
ATOM 831 O O . LEU A 1 108 ? -5.860 -1.888 17.461 1.00 96.12 108 LEU A O 1
ATOM 835 N N . GLN A 1 109 ? -6.425 -4.027 16.998 1.00 95.62 109 GLN A N 1
ATOM 836 C CA . GLN A 1 109 ? -5.712 -4.190 15.735 1.00 95.62 109 GLN A CA 1
ATOM 837 C C . GLN A 1 109 ? -6.681 -4.048 14.564 1.00 95.62 109 GLN A C 1
ATOM 839 O O . GLN A 1 109 ? -7.666 -4.778 14.502 1.00 95.62 109 GLN A O 1
ATOM 844 N N . HIS A 1 110 ? -6.377 -3.182 13.597 1.00 94.31 110 HIS A N 1
ATOM 845 C CA . HIS A 1 110 ? -7.088 -3.180 12.318 1.00 94.31 110 HIS A CA 1
ATOM 846 C C . HIS A 1 110 ? -6.539 -4.285 11.409 1.00 94.31 110 HIS A C 1
ATOM 848 O O . HIS A 1 110 ? -5.336 -4.369 11.170 1.00 94.31 110 HIS A O 1
ATOM 854 N N . LEU A 1 111 ? -7.434 -5.117 10.882 1.00 92.12 111 LEU A N 1
ATOM 855 C CA . LEU A 1 111 ? -7.116 -6.166 9.910 1.00 92.12 111 LEU A CA 1
ATOM 856 C C . LEU A 1 111 ? -7.097 -5.628 8.471 1.00 92.12 111 LEU A C 1
ATOM 858 O O . LEU A 1 111 ? -6.540 -6.274 7.590 1.00 92.12 111 LEU A O 1
ATOM 862 N N . VAL A 1 112 ? -7.673 -4.440 8.246 1.00 90.75 112 VAL A N 1
ATOM 863 C CA . VAL A 1 112 ? -7.568 -3.672 6.997 1.00 90.75 112 VAL A CA 1
ATOM 864 C C . VAL A 1 112 ? -6.865 -2.364 7.273 1.00 90.75 112 VAL A C 1
ATOM 866 O O . VAL A 1 112 ? -7.340 -1.549 8.065 1.00 90.75 112 VAL A O 1
ATOM 869 N N . GLN A 1 113 ? -5.752 -2.150 6.585 1.00 88.25 113 GLN A N 1
ATOM 870 C CA . GLN A 1 113 ? -5.048 -0.882 6.641 1.00 88.25 113 GLN A CA 1
ATOM 871 C C . GLN A 1 113 ? -5.702 0.127 5.700 1.00 88.25 113 GLN A C 1
ATOM 873 O O . GLN A 1 113 ? -5.981 -0.156 4.535 1.00 88.25 113 GLN A O 1
ATOM 878 N N . LEU A 1 114 ? -5.911 1.341 6.202 1.00 92.31 114 LEU A N 1
ATOM 879 C CA . LEU A 1 114 ? -6.341 2.453 5.373 1.00 92.31 114 LEU A CA 1
ATOM 880 C C . LEU A 1 114 ? -5.148 2.975 4.561 1.00 92.31 114 LEU A C 1
ATOM 882 O O . LEU A 1 114 ? -4.272 3.658 5.095 1.00 92.31 114 LEU A O 1
ATOM 886 N N . GLY A 1 115 ? -5.138 2.702 3.258 1.00 91.75 115 GLY A N 1
ATOM 887 C CA . GLY A 1 115 ? -4.198 3.336 2.336 1.00 91.75 115 GLY A CA 1
ATOM 888 C C . GLY A 1 115 ? -4.412 4.854 2.217 1.00 91.75 115 GLY A C 1
ATOM 889 O O . GLY A 1 115 ? -5.501 5.381 2.461 1.00 91.75 115 GLY A O 1
ATOM 890 N N . GLY A 1 116 ? -3.375 5.579 1.795 1.00 93.50 116 GLY A N 1
ATOM 891 C CA . GLY A 1 116 ? -3.535 6.967 1.345 1.00 93.50 116 GLY A CA 1
ATOM 892 C C . GLY A 1 116 ? -4.361 7.046 0.056 1.00 93.50 116 GLY A C 1
ATOM 893 O O . GLY A 1 116 ? -4.427 6.070 -0.686 1.00 93.50 116 GLY A O 1
ATOM 894 N N . LEU A 1 117 ? -4.950 8.207 -0.252 1.00 92.69 117 LEU A N 1
ATOM 895 C CA . LEU A 1 117 ? -5.784 8.392 -1.452 1.00 92.69 117 LEU A CA 1
ATOM 896 C C . LEU A 1 117 ? -5.071 7.957 -2.749 1.00 92.69 117 LEU A C 1
ATOM 898 O O . LEU A 1 117 ? -5.665 7.280 -3.583 1.00 92.69 117 LEU A O 1
ATOM 902 N N . GLY A 1 118 ? -3.768 8.236 -2.874 1.00 91.00 118 GLY A N 1
ATOM 903 C CA . GLY A 1 118 ? -2.964 7.820 -4.030 1.00 91.00 118 GLY A CA 1
ATOM 904 C C . GLY A 1 118 ? -2.920 6.304 -4.271 1.00 91.00 118 GLY A C 1
ATOM 905 O O . GLY A 1 118 ? -2.728 5.883 -5.406 1.00 91.00 118 GLY A O 1
ATOM 906 N N . HIS A 1 119 ? -3.147 5.475 -3.244 1.00 93.06 119 HIS A N 1
ATOM 907 C CA . HIS A 1 119 ? -3.281 4.025 -3.410 1.00 93.06 119 HIS A CA 1
ATOM 908 C C . HIS A 1 119 ? -4.530 3.661 -4.224 1.00 93.06 119 HIS A C 1
ATOM 910 O O . HIS A 1 119 ? -4.452 2.824 -5.117 1.00 93.06 119 HIS A O 1
ATOM 916 N N . TYR A 1 120 ? -5.658 4.318 -3.946 1.00 94.06 120 TYR A N 1
ATOM 917 C CA . TYR A 1 120 ? -6.931 4.086 -4.633 1.00 94.06 120 TYR A CA 1
ATOM 918 C C . TYR A 1 120 ? -6.879 4.607 -6.061 1.00 94.06 120 TYR A C 1
ATOM 920 O O . TYR A 1 120 ? -7.261 3.891 -6.983 1.00 94.06 120 TYR A O 1
ATOM 928 N N . VAL A 1 121 ? -6.318 5.808 -6.243 1.00 91.62 121 VAL A N 1
ATOM 929 C CA . VAL A 1 121 ? -6.072 6.368 -7.574 1.00 91.62 121 VAL A CA 1
ATOM 930 C C . VAL A 1 121 ? -5.215 5.408 -8.387 1.00 91.62 121 VAL A C 1
ATOM 932 O O . VAL A 1 121 ? -5.606 5.029 -9.480 1.00 91.62 121 VAL A O 1
ATOM 935 N N . TYR A 1 122 ? -4.080 4.955 -7.848 1.00 89.44 122 TYR A N 1
ATOM 936 C CA . TYR A 1 122 ? -3.206 4.028 -8.560 1.00 89.44 122 TYR A CA 1
ATOM 937 C C . TYR A 1 122 ? -3.905 2.701 -8.882 1.00 89.44 122 TYR A C 1
ATOM 939 O O . TYR A 1 122 ? -3.788 2.216 -10.000 1.00 89.44 122 TYR A O 1
ATOM 947 N N . ALA A 1 123 ? -4.657 2.121 -7.940 1.00 92.19 123 ALA A N 1
ATOM 948 C CA . ALA A 1 123 ? -5.356 0.848 -8.133 1.00 92.19 123 ALA A CA 1
ATOM 949 C C . ALA A 1 123 ? -6.432 0.892 -9.234 1.00 92.19 123 ALA A C 1
ATOM 951 O O . ALA A 1 123 ? -6.699 -0.130 -9.871 1.00 92.19 123 ALA A O 1
ATOM 952 N N . LEU A 1 124 ? -7.047 2.054 -9.448 1.00 92.12 124 LEU A N 1
ATOM 953 C CA . LEU A 1 124 ? -7.956 2.296 -10.565 1.00 92.12 124 LEU A CA 1
ATOM 954 C C . LEU A 1 124 ? -7.184 2.608 -11.844 1.00 92.12 124 LEU A C 1
ATOM 956 O O . LEU A 1 124 ? -7.415 1.982 -12.871 1.00 92.12 124 LEU A O 1
ATOM 960 N N . TRP A 1 125 ? -6.187 3.483 -11.752 1.00 87.38 125 TRP A N 1
ATOM 961 C CA . TRP A 1 125 ? -5.386 3.923 -12.885 1.00 87.38 125 TRP A CA 1
ATOM 962 C C . TRP A 1 125 ? -4.666 2.766 -13.587 1.00 87.38 125 TRP A C 1
ATOM 964 O O . TRP A 1 125 ? -4.632 2.710 -14.811 1.00 87.38 125 TRP A O 1
ATOM 974 N N . VAL A 1 126 ? -4.168 1.770 -12.845 1.00 89.19 126 VAL A N 1
ATOM 975 C CA . VAL A 1 126 ? -3.565 0.571 -13.454 1.00 89.19 126 VAL A CA 1
ATOM 976 C C . VAL A 1 126 ? -4.553 -0.277 -14.257 1.00 89.19 126 VAL A C 1
ATOM 978 O O . VAL A 1 126 ? -4.123 -1.233 -14.888 1.00 89.19 126 VAL A O 1
ATOM 981 N N . LYS A 1 127 ? -5.856 -0.008 -14.233 1.00 90.19 127 LYS A N 1
ATOM 982 C CA . LYS A 1 127 ? -6.843 -0.731 -15.048 1.00 90.19 127 LYS A CA 1
ATOM 983 C C . LYS A 1 127 ? -7.181 0.005 -16.341 1.00 90.19 127 LYS A C 1
ATOM 985 O O . LYS A 1 127 ? -7.751 -0.610 -17.236 1.00 90.19 127 LYS A O 1
ATOM 990 N N . GLU A 1 128 ? -6.788 1.269 -16.452 1.00 88.12 128 GLU A N 1
ATOM 991 C CA . GLU A 1 128 ? -7.101 2.103 -17.604 1.00 88.12 128 GLU A CA 1
ATOM 992 C C . GLU A 1 128 ? -6.311 1.651 -18.844 1.00 88.12 128 GLU A C 1
ATOM 994 O O . GLU A 1 128 ? -5.085 1.473 -18.762 1.00 88.12 128 GLU A O 1
ATOM 999 N N . PRO A 1 129 ? -6.969 1.454 -20.005 1.00 88.50 129 PRO A N 1
ATOM 1000 C CA . PRO A 1 129 ? -6.308 0.987 -21.225 1.00 88.50 129 PRO A CA 1
ATOM 1001 C C . PRO A 1 129 ? -5.144 1.881 -21.661 1.00 88.50 129 PRO A C 1
ATOM 1003 O O . PRO A 1 129 ? -4.092 1.384 -22.063 1.00 88.50 129 PRO A O 1
ATOM 1006 N N . GLU A 1 130 ? -5.303 3.196 -21.527 1.00 85.00 130 GLU A N 1
ATOM 1007 C CA . GLU A 1 130 ? -4.293 4.192 -21.894 1.00 85.00 130 GLU A CA 1
ATOM 1008 C C . GLU A 1 130 ? -3.044 4.078 -21.010 1.00 85.00 130 GLU A C 1
ATOM 1010 O O . GLU A 1 130 ? -1.921 4.072 -21.516 1.00 85.00 130 GLU A O 1
ATOM 1015 N N . PHE A 1 131 ? -3.221 3.860 -19.701 1.00 85.44 131 PHE A N 1
ATOM 1016 C CA . PHE A 1 131 ? -2.107 3.588 -18.791 1.00 85.44 131 PHE A CA 1
ATOM 1017 C C . PHE A 1 131 ? -1.375 2.291 -19.155 1.00 85.44 131 PHE A C 1
ATOM 1019 O O . PHE A 1 131 ? -0.144 2.217 -19.097 1.00 85.44 131 PHE A O 1
ATOM 1026 N N . GLN A 1 132 ? -2.111 1.248 -19.548 1.00 88.00 132 GLN A N 1
ATOM 1027 C CA . GLN A 1 132 ? -1.502 -0.004 -19.998 1.00 88.00 132 GLN A CA 1
ATOM 1028 C C . GLN A 1 132 ? -0.726 0.175 -21.305 1.00 88.00 132 GLN A C 1
ATOM 1030 O O . GLN A 1 132 ? 0.384 -0.353 -21.426 1.00 88.00 132 GLN A O 1
ATOM 1035 N N . ALA A 1 133 ? -1.256 0.956 -22.247 1.00 88.38 133 ALA A N 1
ATOM 1036 C CA . ALA A 1 133 ? -0.576 1.299 -23.491 1.00 88.38 133 ALA A CA 1
ATOM 1037 C C . ALA A 1 133 ? 0.713 2.097 -23.229 1.00 88.38 133 ALA A C 1
ATOM 1039 O O . ALA A 1 133 ? 1.776 1.725 -23.734 1.00 88.38 133 ALA A O 1
ATOM 1040 N N . GLU A 1 134 ? 0.666 3.118 -22.367 1.00 87.38 134 GLU A N 1
ATOM 1041 C CA . GLU A 1 134 ? 1.844 3.887 -21.940 1.00 87.38 134 GLU A CA 1
ATOM 1042 C C . GLU A 1 134 ? 2.898 2.972 -21.299 1.00 87.38 134 GLU A C 1
ATOM 1044 O O . GLU A 1 134 ? 4.081 2.980 -21.665 1.00 87.38 134 GLU A O 1
ATOM 1049 N N . ARG A 1 135 ? 2.473 2.118 -20.361 1.00 88.75 135 ARG A N 1
ATOM 1050 C CA . ARG A 1 135 ? 3.352 1.161 -19.686 1.00 88.75 135 ARG A CA 1
ATOM 1051 C C . ARG A 1 135 ? 4.004 0.201 -20.681 1.00 88.75 135 ARG A C 1
ATOM 1053 O O . ARG A 1 135 ? 5.201 -0.084 -20.552 1.00 88.75 135 ARG A O 1
ATOM 1060 N N . ALA A 1 136 ? 3.252 -0.286 -21.667 1.00 91.12 136 ALA A N 1
ATOM 1061 C CA . ALA A 1 136 ? 3.758 -1.154 -22.725 1.00 91.12 136 ALA A CA 1
ATOM 1062 C C . ALA A 1 136 ? 4.772 -0.424 -23.621 1.00 91.12 136 ALA A C 1
ATOM 1064 O O . ALA A 1 136 ? 5.862 -0.954 -23.863 1.00 91.12 136 ALA A O 1
ATOM 1065 N N . ALA A 1 137 ? 4.481 0.815 -24.028 1.00 90.50 137 ALA A N 1
ATOM 1066 C CA . ALA A 1 137 ? 5.391 1.651 -24.808 1.00 90.50 137 ALA A CA 1
ATOM 1067 C C . ALA A 1 137 ? 6.712 1.896 -24.056 1.00 90.50 137 ALA A C 1
ATOM 1069 O O . ALA A 1 137 ? 7.805 1.670 -24.586 1.00 90.50 137 ALA A O 1
ATOM 1070 N N . ARG A 1 138 ? 6.642 2.235 -22.764 1.00 90.62 138 ARG A N 1
ATOM 1071 C CA . ARG A 1 138 ? 7.829 2.412 -21.910 1.00 90.62 138 ARG A CA 1
ATOM 1072 C C . ARG A 1 138 ? 8.606 1.116 -21.718 1.00 90.62 138 ARG A C 1
ATOM 1074 O O . ARG A 1 138 ? 9.838 1.135 -21.669 1.00 90.62 138 ARG A O 1
ATOM 1081 N N . ALA A 1 139 ? 7.927 -0.024 -21.611 1.00 91.06 139 ALA A N 1
ATOM 1082 C CA . ALA A 1 139 ? 8.586 -1.326 -21.566 1.00 91.06 139 ALA A CA 1
ATOM 1083 C C . ALA A 1 139 ? 9.334 -1.632 -22.876 1.00 91.06 139 ALA A C 1
ATOM 1085 O O . ALA A 1 139 ? 10.454 -2.147 -22.821 1.00 91.06 139 ALA A O 1
ATOM 1086 N N . ALA A 1 140 ? 8.770 -1.259 -24.030 1.00 93.94 140 ALA A N 1
ATOM 1087 C CA . ALA A 1 140 ? 9.379 -1.462 -25.343 1.00 93.94 140 ALA A CA 1
ATOM 1088 C C . ALA A 1 140 ? 10.684 -0.668 -25.532 1.00 93.94 140 ALA A C 1
ATOM 1090 O O . ALA A 1 140 ? 11.634 -1.212 -26.093 1.00 93.94 140 ALA A O 1
ATOM 1091 N N . ILE A 1 141 ? 10.803 0.547 -24.971 1.00 92.75 141 ILE A N 1
ATOM 1092 C CA . ILE A 1 141 ? 12.042 1.358 -25.030 1.00 92.75 141 ILE A CA 1
ATOM 1093 C C . ILE A 1 141 ? 13.268 0.543 -24.594 1.00 92.75 141 ILE A C 1
ATOM 1095 O O . ILE A 1 141 ? 14.302 0.558 -25.261 1.00 92.75 141 ILE A O 1
ATOM 1099 N N . GLY A 1 142 ? 13.149 -0.213 -23.497 1.00 87.88 142 GLY A N 1
ATOM 1100 C CA . GLY A 1 142 ? 14.257 -1.009 -22.962 1.00 87.88 142 GLY A CA 1
ATOM 1101 C C . GLY A 1 142 ? 14.675 -2.186 -23.846 1.00 87.88 142 GLY A C 1
ATOM 1102 O O . GLY A 1 142 ? 15.801 -2.653 -23.719 1.00 87.88 142 GLY A O 1
ATOM 1103 N N . LYS A 1 143 ? 13.793 -2.649 -24.739 1.00 90.69 143 LYS A N 1
ATOM 1104 C CA . LYS A 1 143 ? 14.046 -3.784 -25.639 1.00 90.69 143 LYS A CA 1
ATOM 1105 C C . LYS A 1 143 ? 14.812 -3.380 -26.903 1.00 90.69 143 LYS A C 1
ATOM 1107 O O . LYS A 1 143 ? 15.368 -4.244 -27.566 1.00 90.69 143 LYS A O 1
ATOM 1112 N N . THR A 1 144 ? 14.851 -2.086 -27.227 1.00 90.81 144 THR A N 1
ATOM 1113 C CA . THR A 1 144 ? 15.511 -1.576 -28.446 1.00 90.81 144 THR A CA 1
ATOM 1114 C C . THR A 1 144 ? 17.040 -1.559 -28.360 1.00 90.81 144 THR A C 1
ATOM 1116 O O . THR A 1 144 ? 17.722 -1.535 -29.381 1.00 90.81 144 THR A O 1
ATOM 1119 N N . GLU A 1 145 ? 17.599 -1.582 -27.151 1.00 92.25 145 GLU A N 1
ATOM 1120 C CA . GLU A 1 145 ? 19.038 -1.456 -26.932 1.00 92.25 145 GLU A CA 1
ATOM 1121 C C . GLU A 1 145 ? 19.731 -2.817 -26.974 1.00 92.25 145 GLU A C 1
ATOM 1123 O O . GLU A 1 145 ? 19.426 -3.717 -26.189 1.00 92.25 145 GLU A O 1
ATOM 1128 N N . LYS A 1 146 ? 20.708 -2.956 -27.874 1.00 94.38 146 LYS A N 1
ATOM 1129 C CA . LYS A 1 146 ? 21.489 -4.187 -28.016 1.00 94.38 146 LYS A CA 1
ATOM 1130 C C . LYS A 1 146 ? 22.481 -4.314 -26.850 1.00 94.38 146 LYS A C 1
ATOM 1132 O O . LYS A 1 146 ? 23.269 -3.389 -26.631 1.00 94.38 146 LYS A O 1
ATOM 1137 N N . PRO A 1 147 ? 22.479 -5.427 -26.093 1.00 95.31 147 PRO A N 1
ATOM 1138 C CA . PRO A 1 147 ? 23.472 -5.655 -25.049 1.00 95.31 147 PRO A CA 1
ATOM 1139 C C . PRO A 1 147 ? 24.893 -5.688 -25.625 1.00 95.31 147 PRO A C 1
ATOM 1141 O O . PRO A 1 147 ? 25.097 -6.117 -26.759 1.00 95.31 147 PRO A O 1
ATOM 1144 N N . ILE A 1 148 ? 25.879 -5.281 -24.827 1.00 96.19 148 ILE A N 1
ATOM 1145 C CA . ILE A 1 148 ? 27.301 -5.357 -25.186 1.00 96.19 148 ILE A CA 1
ATOM 1146 C C . ILE A 1 148 ? 27.999 -6.424 -24.337 1.00 96.19 148 ILE A C 1
ATOM 1148 O O . ILE A 1 148 ? 27.520 -6.779 -23.258 1.00 96.19 148 ILE A O 1
ATOM 1152 N N . ARG A 1 149 ? 29.150 -6.931 -24.792 1.00 97.31 149 ARG A N 1
ATOM 1153 C CA . ARG A 1 149 ? 29.979 -7.827 -23.971 1.00 97.31 149 ARG A CA 1
ATOM 1154 C C . ARG A 1 149 ? 30.586 -7.040 -22.811 1.00 97.31 149 ARG A C 1
ATOM 1156 O O . ARG A 1 149 ? 31.320 -6.082 -23.037 1.00 97.31 149 ARG A O 1
ATOM 1163 N N . ARG A 1 150 ? 30.292 -7.446 -21.576 1.00 97.12 150 ARG A N 1
ATOM 1164 C CA . ARG A 1 150 ? 30.803 -6.822 -20.349 1.00 97.12 150 ARG A CA 1
ATOM 1165 C C . ARG A 1 150 ? 31.440 -7.848 -19.439 1.00 97.12 150 ARG A C 1
ATOM 1167 O O . ARG A 1 150 ? 30.979 -8.980 -19.351 1.00 97.12 150 ARG A O 1
ATOM 1174 N N . GLU A 1 151 ? 32.463 -7.410 -18.726 1.00 97.88 151 GLU A N 1
ATOM 1175 C CA . GLU A 1 151 ? 33.085 -8.192 -17.669 1.00 97.88 151 GLU A CA 1
ATOM 1176 C C . GLU A 1 151 ? 32.102 -8.438 -16.518 1.00 97.88 151 GLU A C 1
ATOM 1178 O O . GLU A 1 151 ? 31.338 -7.556 -16.105 1.00 97.88 151 GLU A O 1
ATOM 1183 N N . ALA A 1 152 ? 32.119 -9.662 -16.008 1.00 97.94 152 ALA A N 1
ATOM 1184 C CA . ALA A 1 152 ? 31.245 -10.137 -14.957 1.00 97.94 152 ALA A CA 1
ATOM 1185 C C . ALA A 1 152 ? 31.954 -11.135 -14.044 1.00 97.94 152 ALA A C 1
ATOM 1187 O O . ALA A 1 152 ? 33.031 -11.661 -14.337 1.00 97.94 152 ALA A O 1
ATOM 1188 N N . CYS A 1 153 ? 31.327 -11.387 -12.899 1.00 97.94 153 CYS A N 1
ATOM 1189 C CA . CYS A 1 153 ? 31.808 -12.384 -11.960 1.00 97.94 153 CYS A CA 1
ATOM 1190 C C . CYS A 1 153 ? 31.660 -13.794 -12.554 1.00 97.94 153 CYS A C 1
ATOM 1192 O O . CYS A 1 153 ? 30.547 -14.152 -12.930 1.00 97.94 153 CYS A O 1
ATOM 1194 N N . PRO A 1 154 ? 32.710 -14.632 -12.557 1.00 98.06 154 PRO A N 1
ATOM 1195 C CA . PRO A 1 154 ? 32.624 -15.999 -13.076 1.00 98.06 154 PRO A CA 1
ATOM 1196 C C . PRO A 1 154 ? 31.740 -16.934 -12.232 1.00 98.06 154 PRO A C 1
ATOM 1198 O O . PRO A 1 154 ? 31.333 -17.975 -12.719 1.00 98.06 154 PRO A O 1
ATOM 1201 N N . SER A 1 155 ? 31.424 -16.578 -10.980 1.00 97.56 155 SER A N 1
ATOM 1202 C CA . SER A 1 155 ? 30.600 -17.415 -10.087 1.00 97.56 155 SER A CA 1
ATOM 1203 C C . SER A 1 155 ? 29.100 -17.118 -10.172 1.00 97.56 155 SER A C 1
ATOM 1205 O O . SER A 1 155 ? 28.294 -18.011 -9.942 1.00 97.56 155 SER A O 1
ATOM 1207 N N . CYS A 1 156 ? 28.705 -15.870 -10.444 1.00 97.12 156 CYS A N 1
ATOM 1208 C CA . CYS A 1 156 ? 27.288 -15.475 -10.437 1.00 97.12 156 CYS A CA 1
ATOM 1209 C C . CYS A 1 156 ? 26.867 -14.611 -11.630 1.00 97.12 156 CYS A C 1
ATOM 1211 O O . CYS A 1 156 ? 25.771 -14.056 -11.614 1.00 97.12 156 CYS A O 1
ATOM 1213 N N . GLU A 1 157 ? 27.758 -14.413 -12.605 1.00 97.38 157 GLU A N 1
ATOM 1214 C CA . GLU A 1 157 ? 27.519 -13.705 -13.873 1.00 97.38 157 GLU A CA 1
ATOM 1215 C C . GLU A 1 157 ? 27.069 -12.238 -13.747 1.00 97.38 157 GLU A C 1
ATOM 1217 O O . GLU A 1 157 ? 26.740 -11.566 -14.725 1.00 97.38 157 GLU A O 1
ATOM 1222 N N . ARG A 1 158 ? 27.112 -11.666 -12.539 1.00 97.12 158 ARG A N 1
ATOM 1223 C CA . ARG A 1 158 ? 26.768 -10.258 -12.311 1.00 97.12 158 ARG A CA 1
ATOM 1224 C C . ARG A 1 158 ? 27.887 -9.337 -12.790 1.00 97.12 158 ARG A C 1
ATOM 1226 O O . ARG A 1 158 ? 29.048 -9.516 -12.427 1.00 97.12 158 ARG A O 1
ATOM 1233 N N . THR A 1 159 ? 27.513 -8.266 -13.491 1.00 96.81 159 THR A N 1
ATOM 1234 C CA . THR A 1 159 ? 28.429 -7.215 -13.986 1.00 96.81 159 THR A CA 1
ATOM 1235 C C . THR A 1 159 ? 28.836 -6.191 -12.919 1.00 96.81 159 THR A C 1
ATOM 1237 O O . THR A 1 159 ? 29.466 -5.183 -13.226 1.00 96.81 159 THR A O 1
ATOM 1240 N N . THR A 1 160 ? 28.395 -6.360 -11.670 1.00 96.44 160 THR A N 1
ATOM 1241 C CA . THR A 1 160 ? 28.748 -5.483 -10.543 1.00 96.44 160 THR A CA 1
ATOM 1242 C C . THR A 1 160 ? 30.041 -5.979 -9.904 1.00 96.44 160 THR A C 1
ATOM 1244 O O . THR A 1 160 ? 30.026 -6.587 -8.828 1.00 96.44 160 THR A O 1
ATOM 1247 N N . ILE A 1 161 ? 31.143 -5.776 -10.619 1.00 97.38 161 ILE A N 1
ATOM 1248 C CA . ILE A 1 161 ? 32.498 -6.135 -10.204 1.00 97.38 161 ILE A CA 1
ATOM 1249 C C . ILE A 1 161 ? 33.342 -4.865 -10.106 1.00 97.38 161 ILE A C 1
ATOM 1251 O O . ILE A 1 161 ? 33.063 -3.881 -10.789 1.00 97.38 161 ILE A O 1
ATOM 1255 N N . TYR A 1 162 ? 34.360 -4.880 -9.255 1.00 97.25 162 TYR A N 1
ATOM 1256 C CA . TYR A 1 162 ? 35.335 -3.799 -9.170 1.00 97.25 162 TYR A CA 1
ATOM 1257 C C . TYR A 1 162 ? 36.745 -4.373 -9.073 1.00 97.25 162 TYR A C 1
ATOM 1259 O O . TYR A 1 162 ? 36.962 -5.419 -8.454 1.00 97.25 162 TYR A O 1
ATOM 1267 N N . PHE A 1 163 ? 37.694 -3.694 -9.710 1.00 97.81 163 PHE A N 1
ATOM 1268 C CA . PHE A 1 163 ? 39.096 -4.078 -9.697 1.00 97.81 163 PHE A CA 1
ATOM 1269 C C . PHE A 1 163 ? 39.790 -3.502 -8.462 1.00 97.81 163 PHE A C 1
ATOM 1271 O O . PHE A 1 163 ? 39.626 -2.326 -8.134 1.00 97.81 163 PHE A O 1
ATOM 1278 N N . ARG A 1 164 ? 40.573 -4.325 -7.764 1.00 97.31 164 ARG A N 1
ATOM 1279 C CA . ARG A 1 164 ? 41.391 -3.900 -6.626 1.00 97.31 164 ARG A CA 1
ATOM 1280 C C . ARG A 1 164 ? 42.840 -3.785 -7.075 1.00 97.31 164 ARG A C 1
ATOM 1282 O O . ARG A 1 164 ? 43.505 -4.797 -7.281 1.00 97.31 164 ARG A O 1
ATOM 1289 N N . SER A 1 165 ? 43.338 -2.554 -7.168 1.00 95.69 165 SER A N 1
ATOM 1290 C CA . SER A 1 165 ? 44.692 -2.257 -7.654 1.00 95.69 165 SER A CA 1
ATOM 1291 C C . SER A 1 165 ? 45.792 -2.942 -6.838 1.00 95.69 165 SER A C 1
ATOM 1293 O O . SER A 1 165 ? 46.695 -3.536 -7.419 1.00 95.69 165 SER A O 1
ATOM 1295 N N . ARG A 1 166 ? 45.688 -2.928 -5.500 1.00 95.81 166 ARG A N 1
ATOM 1296 C CA . ARG A 1 166 ? 46.704 -3.504 -4.596 1.00 95.81 166 ARG A CA 1
ATOM 1297 C C . ARG A 1 166 ? 46.892 -5.010 -4.773 1.00 95.81 166 ARG A C 1
ATOM 1299 O O . ARG A 1 166 ? 48.018 -5.481 -4.801 1.00 95.81 166 ARG A O 1
ATOM 1306 N N . SER A 1 167 ? 45.798 -5.758 -4.893 1.00 94.62 167 SER A N 1
ATOM 1307 C CA . SER A 1 167 ? 45.825 -7.221 -5.003 1.00 94.62 167 SER A CA 1
ATOM 1308 C C . SER A 1 167 ? 45.713 -7.720 -6.442 1.00 94.62 167 SER A C 1
ATOM 1310 O O . SER A 1 167 ? 45.564 -8.922 -6.635 1.00 94.62 167 SER A O 1
ATOM 1312 N N . ARG A 1 168 ? 45.701 -6.815 -7.435 1.00 96.69 168 ARG A N 1
ATOM 1313 C CA . ARG A 1 168 ? 45.525 -7.103 -8.873 1.00 96.69 168 ARG A CA 1
ATOM 1314 C C . ARG A 1 168 ? 44.412 -8.120 -9.168 1.00 96.69 168 ARG A C 1
ATOM 1316 O O . ARG A 1 168 ? 44.531 -8.957 -10.055 1.00 96.69 168 ARG A O 1
ATOM 1323 N N . THR A 1 169 ? 43.327 -8.059 -8.401 1.00 97.69 169 THR A N 1
ATOM 1324 C CA . THR A 1 169 ? 42.201 -9.003 -8.472 1.00 97.69 169 THR A CA 1
ATOM 1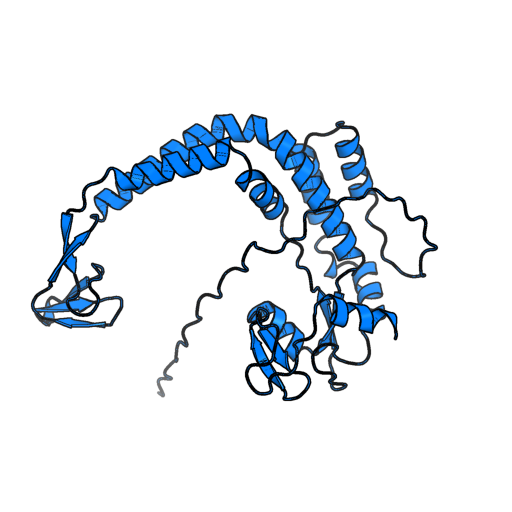325 C C . THR A 1 169 ? 40.887 -8.254 -8.556 1.00 97.69 169 THR A C 1
ATOM 1327 O O . THR A 1 169 ? 40.720 -7.165 -7.999 1.00 97.69 169 THR A O 1
ATOM 1330 N N . TRP A 1 170 ? 39.923 -8.872 -9.217 1.00 98.12 170 TRP A N 1
ATOM 1331 C CA . TRP A 1 170 ? 38.542 -8.428 -9.249 1.00 98.12 170 TRP A CA 1
ATOM 1332 C C . TRP A 1 170 ? 37.780 -8.964 -8.044 1.00 98.12 170 TRP A C 1
ATOM 1334 O O . TRP A 1 170 ? 38.075 -10.043 -7.527 1.00 98.12 170 TRP A O 1
ATOM 1344 N N . LYS A 1 171 ? 36.768 -8.214 -7.606 1.00 98.06 171 LYS A N 1
ATOM 1345 C CA . LYS A 1 171 ? 35.847 -8.640 -6.553 1.00 98.06 171 LYS A CA 1
ATOM 1346 C C . LYS A 1 171 ? 34.406 -8.373 -6.957 1.00 98.06 171 LYS A C 1
ATOM 1348 O O . LYS A 1 171 ? 34.065 -7.290 -7.430 1.00 98.06 171 LYS A O 1
ATOM 1353 N N . CYS A 1 172 ? 33.544 -9.367 -6.762 1.00 98.06 172 CYS A N 1
ATOM 1354 C CA . CYS A 1 172 ? 32.112 -9.212 -6.990 1.00 98.06 172 CYS A CA 1
ATOM 1355 C C . CYS A 1 172 ? 31.443 -8.505 -5.806 1.00 98.06 172 CYS A C 1
ATOM 1357 O O . CYS A 1 172 ? 31.542 -8.952 -4.663 1.00 98.06 172 CYS A O 1
ATOM 1359 N N . SER A 1 173 ? 30.671 -7.450 -6.068 1.00 97.56 173 SER A N 1
ATOM 1360 C CA . SER A 1 173 ? 29.930 -6.748 -5.012 1.00 97.56 173 SER A CA 1
ATOM 1361 C C . SER A 1 173 ? 28.783 -7.576 -4.423 1.00 97.56 173 SER A C 1
ATOM 1363 O O . SER A 1 173 ? 28.420 -7.351 -3.267 1.00 97.56 173 SER A O 1
ATOM 1365 N N . ALA A 1 174 ? 28.240 -8.536 -5.179 1.00 96.50 174 ALA A N 1
ATOM 1366 C CA . ALA A 1 174 ? 27.087 -9.343 -4.783 1.00 96.50 174 ALA A CA 1
ATOM 1367 C C . ALA A 1 174 ? 27.486 -10.587 -3.971 1.00 96.50 174 ALA A C 1
ATOM 1369 O O . ALA A 1 174 ? 27.157 -10.664 -2.791 1.00 96.50 174 ALA A O 1
ATOM 1370 N N . CYS A 1 175 ? 28.225 -11.528 -4.573 1.00 96.88 175 CYS A N 1
ATOM 1371 C CA . CYS A 1 175 ? 28.614 -12.786 -3.9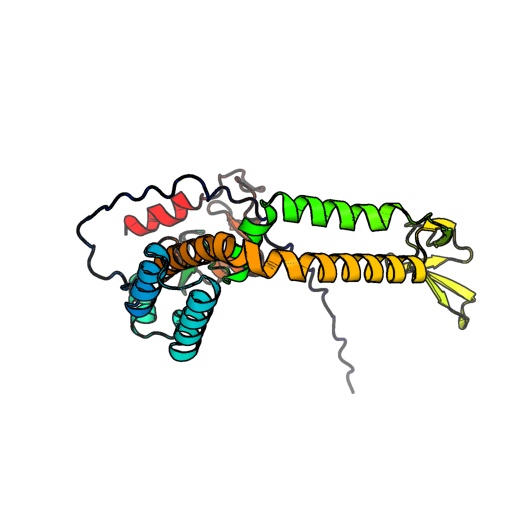18 1.00 96.88 175 CYS A CA 1
ATOM 1372 C C . CYS A 1 175 ? 29.969 -12.728 -3.198 1.00 96.88 175 CYS A C 1
ATOM 1374 O O . CYS A 1 175 ? 30.372 -13.705 -2.584 1.00 96.88 175 CYS A O 1
ATOM 1376 N N . LYS A 1 176 ? 30.683 -11.595 -3.268 1.00 97.62 176 LYS A N 1
ATOM 1377 C CA . LYS A 1 176 ? 31.999 -11.374 -2.636 1.00 97.62 176 LYS A CA 1
ATOM 1378 C C . LYS A 1 176 ? 33.150 -12.245 -3.160 1.00 97.62 176 LYS A C 1
ATOM 1380 O O . LYS A 1 176 ? 34.255 -12.091 -2.652 1.00 97.62 176 LYS A O 1
ATOM 1385 N N . HIS A 1 177 ? 32.925 -13.055 -4.197 1.00 97.50 177 HIS A N 1
ATOM 1386 C CA . HIS A 1 177 ? 33.957 -13.851 -4.867 1.00 97.50 177 HIS A CA 1
ATOM 1387 C C . HIS A 1 177 ? 35.093 -12.970 -5.413 1.00 97.50 177 HIS A C 1
ATOM 1389 O O . HIS A 1 177 ? 34.832 -11.924 -6.022 1.00 97.50 177 HIS A O 1
ATOM 1395 N N . GLU A 1 178 ? 36.334 -13.408 -5.193 1.00 97.81 178 GLU A N 1
ATOM 1396 C CA . GLU A 1 178 ? 37.571 -12.767 -5.645 1.00 97.81 178 GLU A CA 1
ATOM 1397 C C . GLU A 1 178 ? 38.205 -13.615 -6.751 1.00 97.81 178 GLU A C 1
ATOM 1399 O O . GLU A 1 178 ? 38.297 -14.829 -6.615 1.00 97.81 178 GLU A O 1
ATOM 1404 N N . PHE A 1 179 ? 38.597 -12.995 -7.861 1.00 98.06 179 PHE A N 1
ATOM 1405 C CA . PHE A 1 179 ? 39.047 -13.712 -9.058 1.00 98.06 179 PHE A CA 1
ATOM 1406 C C . PHE A 1 179 ? 40.026 -12.861 -9.875 1.00 98.06 179 PHE A C 1
ATOM 1408 O O . PHE A 1 179 ? 40.072 -11.636 -9.746 1.00 98.06 179 PHE A O 1
ATOM 1415 N N . THR A 1 180 ? 40.834 -13.510 -10.711 1.00 97.75 180 THR A N 1
ATOM 1416 C CA . THR A 1 180 ? 41.861 -12.861 -11.544 1.00 97.75 180 THR A CA 1
ATOM 1417 C C . THR A 1 180 ? 41.317 -12.450 -12.908 1.00 97.75 180 THR A C 1
ATOM 1419 O O . THR A 1 180 ? 41.518 -11.310 -13.322 1.00 97.75 180 THR A O 1
ATOM 1422 N N . THR A 1 181 ? 40.557 -13.331 -13.561 1.00 97.62 181 THR A N 1
ATOM 1423 C CA . THR A 1 181 ? 40.007 -13.097 -14.904 1.00 97.62 181 THR A CA 1
ATOM 1424 C C . THR A 1 181 ? 38.478 -13.043 -14.860 1.00 97.62 181 THR A C 1
ATOM 1426 O O . THR A 1 181 ? 37.846 -14.022 -14.453 1.00 97.62 181 THR A O 1
ATOM 1429 N N . PRO A 1 182 ? 37.846 -11.922 -15.250 1.00 97.94 182 PRO A N 1
ATOM 1430 C CA . PRO A 1 182 ? 36.394 -11.846 -15.351 1.00 97.94 182 PRO A CA 1
ATOM 1431 C C . PRO A 1 182 ? 35.869 -12.674 -16.531 1.00 97.94 182 PRO A C 1
ATOM 1433 O O . PRO A 1 182 ? 36.499 -12.746 -17.586 1.00 97.94 182 PRO A O 1
ATOM 1436 N N . THR A 1 183 ? 34.667 -13.235 -16.381 1.00 98.12 183 THR A N 1
ATOM 1437 C CA . THR A 1 183 ? 33.923 -13.783 -17.528 1.00 98.12 183 THR A CA 1
ATOM 1438 C C . THR A 1 183 ? 33.267 -12.648 -18.320 1.00 98.12 183 THR A C 1
ATOM 1440 O O . THR A 1 183 ? 33.096 -11.546 -17.794 1.00 98.12 183 THR A O 1
ATOM 1443 N N . LYS A 1 184 ? 32.889 -12.882 -19.579 1.00 97.81 184 LYS A N 1
ATOM 1444 C CA . LYS A 1 184 ? 32.193 -11.891 -20.416 1.00 97.81 184 LYS A CA 1
ATOM 1445 C C . LYS A 1 184 ? 30.740 -12.306 -20.621 1.00 97.81 184 LYS A C 1
ATOM 1447 O O . LYS A 1 184 ? 30.479 -13.363 -21.178 1.00 97.81 184 LYS A O 1
ATOM 1452 N N . VAL A 1 185 ? 29.806 -11.441 -20.235 1.00 97.62 185 VAL A N 1
ATOM 1453 C CA . VAL A 1 185 ? 28.358 -11.643 -20.413 1.00 97.62 185 VAL A CA 1
ATOM 1454 C C . VAL A 1 185 ? 27.764 -10.547 -21.290 1.00 97.62 185 VAL A C 1
ATOM 1456 O O . VAL A 1 185 ? 28.272 -9.424 -21.332 1.00 97.62 185 VAL A O 1
ATOM 1459 N N . MET A 1 186 ? 26.676 -10.855 -21.993 1.00 97.25 186 MET A N 1
ATOM 1460 C CA . MET A 1 186 ? 25.925 -9.865 -22.766 1.00 97.25 186 MET A CA 1
ATOM 1461 C C . MET A 1 186 ? 25.037 -9.053 -21.822 1.00 97.25 186 MET A C 1
ATOM 1463 O O . MET A 1 186 ? 24.063 -9.564 -21.275 1.00 97.25 186 MET A O 1
ATOM 1467 N N . ALA A 1 187 ? 25.370 -7.782 -21.609 1.00 95.69 187 ALA A N 1
ATOM 1468 C CA . ALA A 1 187 ? 24.632 -6.915 -20.700 1.00 95.69 187 ALA A CA 1
ATOM 1469 C C . ALA A 1 187 ? 24.636 -5.459 -21.170 1.00 95.69 187 ALA A C 1
ATOM 1471 O O . ALA A 1 187 ? 25.574 -4.982 -21.806 1.00 95.69 187 ALA A O 1
ATOM 1472 N N . LEU A 1 188 ? 23.595 -4.716 -20.793 1.00 96.12 188 LEU A N 1
ATOM 1473 C CA . LEU A 1 188 ? 23.538 -3.277 -21.042 1.00 96.12 188 LEU A CA 1
ATOM 1474 C C . LEU A 1 188 ? 24.632 -2.542 -20.254 1.00 96.12 188 LEU A C 1
ATOM 1476 O O . LEU A 1 188 ? 24.858 -2.807 -19.061 1.00 96.12 188 LEU A O 1
ATOM 1480 N N . SER A 1 189 ? 25.292 -1.588 -20.906 1.00 95.12 189 SER A N 1
ATOM 1481 C CA . SER A 1 189 ? 26.241 -0.674 -20.270 1.00 95.12 189 SER A CA 1
ATOM 1482 C C . SER A 1 189 ? 25.528 0.282 -19.296 1.00 95.12 189 SER A C 1
ATOM 1484 O O . SER A 1 189 ? 24.314 0.488 -19.398 1.00 95.12 189 SER A O 1
ATOM 1486 N N . PRO A 1 190 ? 26.240 0.887 -18.325 1.00 94.19 190 PRO A N 1
ATOM 1487 C CA . PRO A 1 190 ? 25.650 1.905 -17.455 1.00 94.19 190 PRO A CA 1
ATOM 1488 C C . PRO A 1 190 ? 25.098 3.097 -18.246 1.00 94.19 190 PRO A C 1
ATOM 1490 O O . PRO A 1 190 ? 24.050 3.632 -17.902 1.00 94.19 190 PRO A O 1
ATOM 1493 N N . GLU A 1 191 ? 25.763 3.477 -19.336 1.00 95.81 191 GLU A N 1
ATOM 1494 C CA . GLU A 1 191 ? 25.327 4.558 -20.217 1.00 95.81 191 GLU A CA 1
ATOM 1495 C C . GLU A 1 191 ? 24.055 4.199 -20.992 1.00 95.81 191 GLU A C 1
ATOM 1497 O O . GLU A 1 191 ? 23.111 4.985 -20.994 1.00 95.81 191 GLU A O 1
ATOM 1502 N N . GLN A 1 192 ? 23.970 2.980 -21.541 1.00 95.69 192 GLN A N 1
ATOM 1503 C CA . GLN A 1 192 ? 22.740 2.472 -22.158 1.00 95.69 192 GLN A CA 1
ATOM 1504 C C . GLN A 1 192 ? 21.582 2.489 -21.157 1.00 95.69 192 GLN A C 1
ATOM 1506 O O . GLN A 1 192 ? 20.497 2.968 -21.473 1.00 95.69 192 GLN A O 1
ATOM 1511 N N . LYS A 1 193 ? 21.810 2.034 -19.915 1.00 95.06 193 LYS A N 1
ATOM 1512 C CA . LYS A 1 193 ? 20.792 2.075 -18.853 1.00 95.06 193 LYS A CA 1
ATOM 1513 C C . LYS A 1 193 ? 20.345 3.503 -18.533 1.00 95.06 193 LYS A C 1
ATOM 1515 O O . LYS A 1 193 ? 19.145 3.724 -18.391 1.00 95.06 193 LYS A O 1
ATOM 1520 N N . ARG A 1 194 ? 21.276 4.465 -18.453 1.00 96.50 194 ARG A N 1
ATOM 1521 C CA . ARG A 1 194 ? 20.956 5.890 -18.250 1.00 96.50 194 ARG A CA 1
ATOM 1522 C C . ARG A 1 194 ? 20.134 6.456 -19.406 1.00 96.50 194 ARG A C 1
ATOM 1524 O O . ARG A 1 194 ? 19.116 7.087 -19.153 1.00 96.50 194 ARG A O 1
ATOM 1531 N N . ARG A 1 195 ? 20.508 6.166 -20.654 1.00 96.19 195 ARG A N 1
ATOM 1532 C CA . ARG A 1 195 ? 19.757 6.590 -21.845 1.00 96.19 195 ARG A CA 1
ATOM 1533 C C . ARG A 1 195 ? 18.354 5.983 -21.891 1.00 96.19 195 ARG A C 1
ATOM 1535 O O . ARG A 1 195 ? 17.394 6.701 -22.142 1.00 96.19 195 ARG A O 1
ATOM 1542 N N . ILE A 1 196 ? 18.211 4.688 -2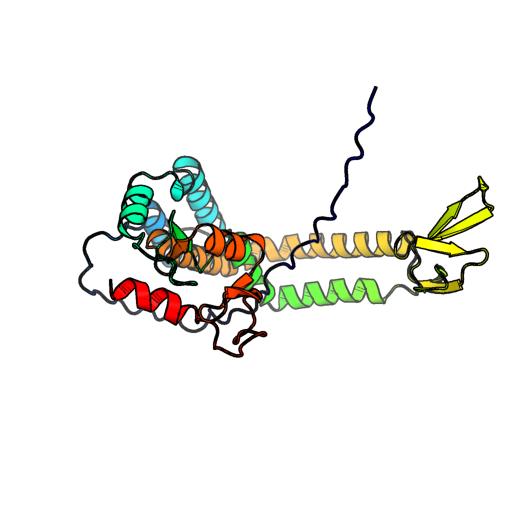1.596 1.00 95.50 196 ILE A N 1
ATOM 1543 C CA . ILE A 1 196 ? 16.899 4.029 -21.476 1.00 95.50 196 ILE A CA 1
ATOM 1544 C C . ILE A 1 196 ? 16.063 4.706 -20.389 1.00 95.50 196 ILE A C 1
ATOM 1546 O O . ILE A 1 196 ? 14.888 4.975 -20.618 1.00 95.50 196 ILE A O 1
ATOM 1550 N N . ALA A 1 197 ? 16.644 4.976 -19.217 1.00 95.44 197 ALA A N 1
ATOM 1551 C CA . ALA A 1 197 ? 15.940 5.637 -18.122 1.00 95.44 197 ALA A CA 1
ATOM 1552 C C . ALA A 1 197 ? 15.478 7.049 -18.516 1.00 95.44 197 ALA A C 1
ATOM 1554 O O . ALA A 1 197 ? 14.310 7.367 -18.321 1.00 95.44 197 ALA A O 1
ATOM 1555 N N . ALA A 1 198 ? 16.347 7.843 -19.148 1.00 95.75 198 ALA A N 1
ATOM 1556 C CA . ALA A 1 198 ? 16.011 9.175 -19.648 1.00 95.75 198 ALA A CA 1
ATOM 1557 C C . ALA A 1 198 ? 14.880 9.130 -20.689 1.00 95.75 198 ALA A C 1
ATOM 1559 O O . ALA A 1 198 ? 13.903 9.857 -20.559 1.00 95.75 198 ALA A O 1
ATOM 1560 N N . ARG A 1 199 ? 14.946 8.211 -21.663 1.00 95.12 199 ARG A N 1
ATOM 1561 C CA . ARG A 1 199 ? 13.880 8.015 -22.665 1.00 95.12 199 ARG A CA 1
ATOM 1562 C C . ARG A 1 199 ? 12.558 7.583 -22.029 1.00 95.12 199 ARG A C 1
ATOM 1564 O O . ARG A 1 199 ? 11.508 8.095 -22.393 1.00 95.12 199 ARG A O 1
ATOM 1571 N N . LYS A 1 200 ? 12.599 6.658 -21.062 1.00 93.50 200 LYS A N 1
ATOM 1572 C CA . LYS A 1 200 ? 11.410 6.231 -20.305 1.00 93.50 200 LYS A CA 1
ATOM 1573 C C . LYS A 1 200 ? 10.810 7.355 -19.466 1.00 93.50 200 LYS A C 1
ATOM 1575 O O . LYS A 1 200 ? 9.609 7.300 -19.218 1.00 93.50 200 LYS A O 1
ATOM 1580 N N . GLN A 1 201 ? 11.630 8.291 -18.986 1.00 91.75 201 GLN A N 1
ATOM 1581 C CA . GLN A 1 201 ? 11.167 9.459 -18.243 1.00 91.75 201 GLN A CA 1
ATOM 1582 C C . GLN A 1 201 ? 10.561 10.500 -19.182 1.00 91.75 201 GLN A C 1
ATOM 1584 O O . GLN A 1 201 ? 9.476 10.979 -18.897 1.00 91.75 201 GLN A O 1
ATOM 1589 N N . ALA A 1 202 ? 11.202 10.795 -20.314 1.00 91.31 202 ALA A N 1
ATOM 1590 C CA . ALA A 1 202 ? 10.664 11.713 -21.317 1.00 91.31 202 ALA A CA 1
ATOM 1591 C C . ALA A 1 202 ? 9.292 11.244 -21.831 1.00 91.31 202 ALA A C 1
ATOM 1593 O O . ALA A 1 202 ? 8.333 11.999 -21.766 1.00 91.31 202 ALA A O 1
ATOM 1594 N N . ALA A 1 203 ? 9.173 9.963 -22.206 1.00 88.81 203 ALA A N 1
ATOM 1595 C CA . ALA A 1 203 ? 7.897 9.372 -22.620 1.00 88.81 203 ALA A CA 1
ATOM 1596 C C . ALA A 1 203 ? 6.831 9.402 -21.507 1.00 88.81 203 ALA A C 1
ATOM 1598 O O . ALA A 1 203 ? 5.637 9.497 -21.780 1.00 88.81 203 ALA A O 1
ATOM 1599 N N . PHE A 1 204 ? 7.251 9.309 -20.240 1.00 86.81 204 PHE A N 1
ATOM 1600 C CA . PHE A 1 204 ? 6.339 9.451 -19.107 1.00 86.81 204 PHE A CA 1
ATOM 1601 C C . PHE A 1 204 ? 5.868 10.896 -18.932 1.00 86.81 204 PHE A C 1
ATOM 1603 O O . PHE A 1 204 ? 4.679 11.111 -18.783 1.00 86.81 204 PHE A O 1
ATOM 1610 N N . GLU A 1 205 ? 6.756 11.892 -18.959 1.00 86.31 205 GLU A N 1
ATOM 1611 C CA . GLU A 1 205 ? 6.340 13.296 -18.814 1.00 86.31 205 GLU A CA 1
ATOM 1612 C C . GLU A 1 205 ? 5.465 13.763 -19.990 1.00 86.31 205 GLU A C 1
ATOM 1614 O O . GLU A 1 205 ? 4.508 14.500 -19.775 1.00 86.31 205 GLU A O 1
ATOM 1619 N N . GLU A 1 206 ? 5.737 13.286 -21.208 1.00 84.38 206 GLU A N 1
ATOM 1620 C CA . GLU A 1 206 ? 4.919 13.562 -22.396 1.00 84.38 206 GLU A CA 1
ATOM 1621 C C . GLU A 1 206 ? 3.490 13.010 -22.256 1.00 84.38 206 GLU A C 1
ATOM 1623 O O . GLU A 1 206 ? 2.520 13.735 -22.462 1.00 84.38 206 GLU A O 1
ATOM 1628 N N . SER A 1 207 ? 3.345 11.752 -21.826 1.00 79.25 207 SER A N 1
ATOM 1629 C CA . SER A 1 207 ? 2.030 11.124 -21.596 1.00 79.25 207 SER A CA 1
ATOM 1630 C C . SER A 1 207 ? 1.292 11.688 -20.378 1.00 79.25 207 SER A C 1
ATOM 1632 O O . SER A 1 207 ? 0.066 11.812 -20.375 1.00 79.25 207 SER A O 1
ATOM 1634 N N . LYS A 1 208 ? 2.034 12.068 -19.338 1.00 74.62 208 LYS A N 1
ATOM 1635 C CA . LYS A 1 208 ? 1.500 12.593 -18.081 1.00 74.62 208 LYS A CA 1
ATOM 1636 C C . LYS A 1 208 ? 0.724 13.897 -18.264 1.00 74.62 208 LYS A C 1
ATOM 1638 O O . LYS A 1 208 ? -0.301 14.061 -17.607 1.00 74.62 208 LYS A O 1
ATOM 1643 N N . LEU A 1 209 ? 1.184 14.800 -19.133 1.00 62.66 209 LEU A N 1
ATOM 1644 C CA . LEU A 1 209 ? 0.554 16.112 -19.337 1.00 62.66 209 LEU A CA 1
ATOM 1645 C C . LEU A 1 209 ? -0.843 16.015 -19.965 1.00 62.66 209 LEU A C 1
ATOM 1647 O O . LEU A 1 209 ? -1.719 16.811 -19.627 1.00 62.66 209 LEU A O 1
ATOM 1651 N N . ASP A 1 210 ? -1.072 15.021 -20.821 1.00 63.38 210 ASP A N 1
ATOM 1652 C CA . ASP A 1 210 ? -2.353 14.867 -21.513 1.00 63.38 210 ASP A CA 1
ATOM 1653 C C . ASP A 1 210 ? -3.368 14.046 -20.705 1.00 63.38 210 ASP A C 1
ATOM 1655 O O . ASP A 1 210 ? -4.559 14.353 -20.658 1.00 63.38 210 ASP A O 1
ATOM 1659 N N . TYR A 1 211 ? -2.882 13.022 -20.003 1.00 61.91 211 TYR A N 1
ATOM 1660 C CA . TYR A 1 211 ? -3.729 12.051 -19.320 1.00 61.91 211 TYR A CA 1
ATOM 1661 C C . TYR A 1 211 ? -4.110 12.466 -17.889 1.00 61.91 211 TYR A C 1
ATOM 1663 O O . TYR A 1 211 ? -5.252 12.268 -17.466 1.00 61.91 211 TYR A O 1
ATOM 1671 N N . GLN A 1 212 ? -3.185 13.073 -17.125 1.00 63.34 212 GLN A N 1
ATOM 1672 C CA . GLN A 1 212 ? -3.470 13.482 -15.740 1.00 63.34 212 GLN A CA 1
ATOM 1673 C C . GLN A 1 212 ? -4.540 14.571 -15.644 1.00 63.34 212 GLN A C 1
ATOM 1675 O O . GLN A 1 212 ? -5.144 14.708 -14.591 1.00 63.34 212 GLN A O 1
ATOM 1680 N N . SER A 1 213 ? -4.794 15.338 -16.703 1.00 66.06 213 SER A N 1
ATOM 1681 C CA . SER A 1 213 ? -5.853 16.350 -16.698 1.00 66.06 213 SER A CA 1
ATOM 1682 C C . SER A 1 213 ? -7.233 15.757 -17.008 1.00 66.06 213 SER A C 1
ATOM 1684 O O . SER A 1 213 ? -8.215 16.172 -16.401 1.00 66.06 213 SER A O 1
ATOM 1686 N N . ARG A 1 214 ? -7.321 14.759 -17.900 1.00 65.44 214 ARG A N 1
ATOM 1687 C CA . ARG A 1 214 ? -8.602 14.202 -18.380 1.00 65.44 214 ARG A CA 1
ATOM 1688 C C . ARG A 1 214 ? -9.114 13.034 -17.543 1.00 65.44 214 ARG A C 1
ATOM 1690 O O . ARG A 1 214 ? -10.287 12.990 -17.188 1.00 65.44 214 ARG A O 1
ATOM 1697 N N . ALA A 1 215 ? -8.241 12.087 -17.212 1.00 70.81 215 ALA A N 1
ATOM 1698 C CA . ALA A 1 215 ? -8.638 10.869 -16.509 1.00 70.81 215 ALA A CA 1
ATOM 1699 C C . ALA A 1 215 ? -8.657 11.042 -14.988 1.00 70.81 215 ALA A C 1
ATOM 1701 O O . ALA A 1 215 ? -9.290 10.250 -14.291 1.00 70.81 215 ALA A O 1
ATOM 1702 N N . TRP A 1 216 ? -7.982 12.069 -14.457 1.00 78.12 216 TRP A N 1
ATOM 1703 C CA . TRP A 1 216 ? -7.956 12.317 -13.017 1.00 78.12 216 TRP A CA 1
ATOM 1704 C C . TRP A 1 216 ? -9.335 12.604 -12.452 1.00 78.12 216 TRP A C 1
ATOM 1706 O O . TRP A 1 216 ? -9.621 12.140 -11.357 1.00 78.12 216 TRP A O 1
ATOM 1716 N N . ASP A 1 217 ? -10.205 13.316 -13.165 1.00 81.00 217 ASP A N 1
ATOM 1717 C CA . ASP A 1 217 ? -11.522 13.604 -12.606 1.00 81.00 217 ASP A CA 1
ATOM 1718 C C . ASP A 1 217 ? -12.397 12.347 -12.546 1.00 81.00 217 ASP A C 1
ATOM 1720 O O . ASP A 1 217 ? -12.980 12.087 -11.499 1.00 81.00 217 ASP A O 1
ATOM 1724 N N . ALA A 1 218 ? -12.401 11.493 -13.575 1.00 84.62 218 ALA A N 1
ATOM 1725 C CA . ALA A 1 218 ? -13.147 10.230 -13.537 1.00 84.62 218 ALA A CA 1
ATOM 1726 C C . ALA A 1 218 ? -12.5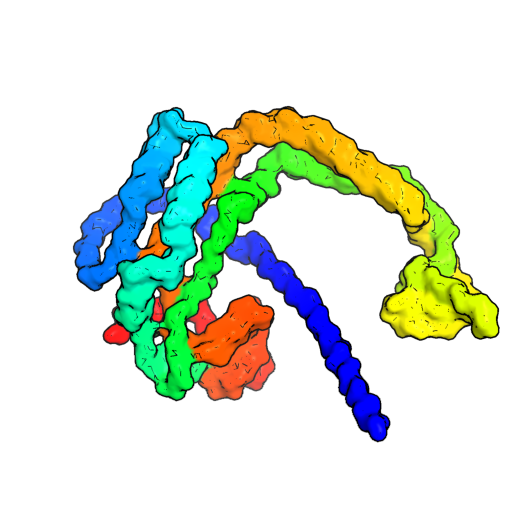46 9.219 -12.538 1.00 84.62 218 ALA A C 1
ATOM 1728 O O . ALA A 1 218 ? -13.221 8.756 -11.618 1.00 84.62 218 ALA A O 1
ATOM 1729 N N . VAL A 1 219 ? -11.250 8.916 -12.672 1.00 91.19 219 VAL A N 1
ATOM 1730 C CA . VAL A 1 219 ? -10.542 7.956 -11.807 1.00 91.19 219 VAL A CA 1
ATOM 1731 C C . VAL A 1 219 ? -10.451 8.473 -10.374 1.00 91.19 219 VAL A C 1
ATOM 1733 O O . VAL A 1 219 ? -10.605 7.721 -9.412 1.00 91.19 219 VAL A O 1
ATOM 1736 N N . GLY A 1 220 ? -10.190 9.766 -10.215 1.00 92.56 220 GLY A N 1
ATOM 1737 C CA . GLY A 1 220 ? -10.100 10.429 -8.924 1.00 92.56 220 GLY A CA 1
ATOM 1738 C C . GLY A 1 220 ? -11.447 10.490 -8.219 1.00 92.56 220 GLY A C 1
ATOM 1739 O O . GLY A 1 220 ? -11.476 10.295 -7.008 1.00 92.56 220 GLY A O 1
ATOM 1740 N N . HIS A 1 221 ? -12.555 10.695 -8.938 1.00 94.62 221 HIS A N 1
ATOM 1741 C CA . HIS A 1 221 ? -13.896 10.693 -8.346 1.00 94.62 221 HIS A CA 1
ATOM 1742 C C . HIS A 1 221 ? -14.195 9.346 -7.689 1.00 94.62 221 HIS A C 1
ATOM 1744 O O . HIS A 1 221 ? -14.451 9.283 -6.482 1.00 94.62 221 HIS A O 1
ATOM 1750 N N . GLU A 1 222 ? -14.024 8.254 -8.437 1.00 95.62 222 GLU A N 1
ATOM 1751 C CA . GLU A 1 222 ? -14.203 6.904 -7.903 1.00 95.62 222 GLU A CA 1
ATOM 1752 C C . GLU A 1 222 ? -13.194 6.602 -6.779 1.00 95.62 222 GLU A C 1
ATOM 1754 O O . GLU A 1 222 ? -13.554 6.014 -5.753 1.00 95.62 222 GLU A O 1
ATOM 1759 N N . ALA A 1 223 ? -11.935 7.033 -6.920 1.00 96.06 223 ALA A N 1
ATOM 1760 C CA . ALA A 1 223 ? -10.909 6.838 -5.898 1.00 96.06 223 ALA A CA 1
ATOM 1761 C C . ALA A 1 223 ? -11.256 7.535 -4.578 1.00 96.06 223 ALA A C 1
ATOM 1763 O O . ALA A 1 223 ? -11.076 6.940 -3.512 1.00 96.06 223 ALA A O 1
ATOM 1764 N N . VAL A 1 224 ? -11.745 8.778 -4.629 1.00 97.25 224 VAL A N 1
ATOM 1765 C CA . VAL A 1 224 ? -12.115 9.543 -3.434 1.00 97.25 224 VAL A CA 1
ATOM 1766 C C . VAL A 1 224 ? -13.324 8.913 -2.752 1.00 97.25 224 VAL A C 1
ATOM 1768 O O . VAL A 1 224 ? -13.283 8.722 -1.536 1.00 97.25 224 VAL A O 1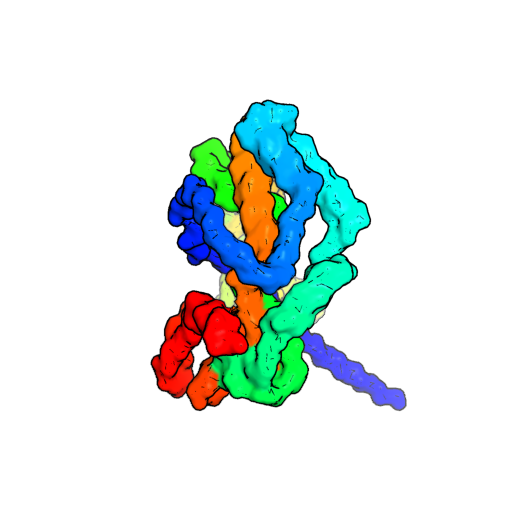
ATOM 1771 N N . LEU A 1 225 ? -14.351 8.509 -3.504 1.00 97.56 225 LEU A N 1
ATOM 1772 C CA . LEU A 1 225 ? -15.513 7.815 -2.938 1.00 97.56 225 LEU A CA 1
ATOM 1773 C C . LEU A 1 225 ? -15.116 6.495 -2.261 1.00 97.56 225 LEU A C 1
ATOM 1775 O O . LEU A 1 225 ? -15.522 6.235 -1.127 1.00 97.56 225 LEU A O 1
ATOM 1779 N N . LYS A 1 226 ? -14.255 5.689 -2.897 1.00 97.31 226 LYS A N 1
ATOM 1780 C CA . LYS A 1 226 ? -13.725 4.458 -2.284 1.00 97.31 226 LYS A CA 1
ATOM 1781 C C . LYS A 1 226 ? -12.909 4.738 -1.029 1.00 97.31 226 LYS A C 1
ATOM 1783 O O . LYS A 1 226 ? -13.047 4.025 -0.035 1.00 97.31 226 LYS A O 1
ATOM 1788 N N . TRP A 1 227 ? -12.072 5.775 -1.055 1.00 97.56 227 TRP A N 1
ATOM 1789 C CA . TRP A 1 227 ? -11.292 6.172 0.110 1.00 97.56 227 TRP A CA 1
ATOM 1790 C C . TRP A 1 227 ? -12.198 6.610 1.268 1.00 97.56 227 TRP A C 1
ATOM 1792 O O . TRP A 1 227 ? -11.978 6.170 2.394 1.00 97.56 227 TRP A O 1
ATOM 1802 N N . LEU A 1 228 ? -13.234 7.416 1.006 1.00 97.94 228 LEU A N 1
ATOM 1803 C CA . LEU A 1 228 ? -14.209 7.860 2.011 1.00 97.94 228 LEU A CA 1
ATOM 1804 C C . LEU A 1 228 ? -14.973 6.678 2.618 1.00 97.94 228 LEU A C 1
ATOM 1806 O O . LEU A 1 228 ? -15.098 6.604 3.842 1.00 97.94 228 LEU A O 1
ATOM 1810 N N . ALA A 1 229 ? -15.405 5.720 1.794 1.00 97.06 229 ALA A N 1
ATOM 1811 C CA . ALA A 1 229 ? -16.056 4.497 2.256 1.00 97.06 229 ALA A CA 1
ATOM 1812 C C . ALA A 1 229 ? -15.140 3.669 3.179 1.00 97.06 229 ALA A C 1
ATOM 1814 O O . ALA A 1 229 ? -15.518 3.350 4.307 1.00 97.06 229 ALA A O 1
ATOM 1815 N N . HIS A 1 230 ? -13.896 3.402 2.769 1.00 96.25 230 HIS A N 1
ATOM 1816 C CA . HIS A 1 230 ? -12.927 2.696 3.617 1.00 96.25 230 HIS A CA 1
ATOM 1817 C C . HIS A 1 230 ? -12.563 3.486 4.880 1.00 96.25 230 HIS A C 1
ATOM 1819 O O . HIS A 1 230 ? -12.360 2.904 5.946 1.00 96.25 230 HIS A O 1
ATOM 1825 N N . TYR A 1 231 ? -12.490 4.815 4.795 1.00 96.88 231 TYR A N 1
ATOM 1826 C CA . TYR A 1 231 ? -12.221 5.650 5.958 1.00 96.88 231 TYR A CA 1
ATOM 1827 C C . TYR A 1 231 ? -13.365 5.601 6.966 1.00 96.88 231 TYR A C 1
ATOM 1829 O O . TYR A 1 231 ? -13.121 5.530 8.171 1.00 96.88 231 TYR A O 1
ATOM 1837 N N . ARG A 1 232 ? -14.609 5.560 6.484 1.00 96.06 232 ARG A N 1
ATOM 1838 C CA . ARG A 1 232 ? -15.792 5.346 7.315 1.00 96.06 232 ARG A CA 1
ATOM 1839 C C . ARG A 1 232 ? -15.726 4.006 8.040 1.00 96.06 232 ARG A C 1
ATOM 1841 O O . ARG A 1 232 ? -15.909 3.971 9.254 1.00 96.06 232 ARG A O 1
ATOM 1848 N N . GLU A 1 233 ? -15.397 2.925 7.336 1.00 94.81 233 GLU A N 1
ATOM 1849 C CA . GLU A 1 233 ? -15.234 1.598 7.946 1.00 94.81 233 GLU A CA 1
ATOM 1850 C C . GLU A 1 233 ? -14.107 1.557 8.983 1.00 94.81 233 GLU A C 1
ATOM 1852 O O . GLU A 1 233 ? -14.263 0.930 10.037 1.00 94.81 233 GLU A O 1
ATOM 1857 N N . TYR A 1 234 ? -12.994 2.242 8.698 1.00 95.38 234 TYR A N 1
ATOM 1858 C CA . TYR A 1 234 ? -11.854 2.386 9.599 1.00 95.38 234 TYR A CA 1
ATOM 1859 C C . TYR A 1 234 ? -12.246 3.115 10.890 1.00 95.38 234 TYR A C 1
ATOM 1861 O O . TYR A 1 234 ? -11.974 2.613 11.979 1.00 95.38 234 TYR A O 1
ATOM 1869 N N . LEU A 1 235 ? -12.926 4.262 10.787 1.00 94.94 235 LEU A N 1
ATOM 1870 C CA . LEU A 1 235 ? -13.404 5.016 11.951 1.00 94.94 235 LEU A CA 1
ATOM 1871 C C . LEU A 1 235 ? -14.456 4.244 12.755 1.00 94.94 235 LEU A C 1
ATOM 1873 O O . LEU A 1 235 ? -14.497 4.362 13.975 1.00 94.94 235 LEU A O 1
ATOM 1877 N N . ALA A 1 236 ? -15.262 3.421 12.086 1.00 93.38 236 ALA A N 1
ATOM 1878 C CA . ALA A 1 236 ? -16.254 2.559 12.721 1.00 93.38 236 ALA A CA 1
ATOM 1879 C C . ALA A 1 236 ? -15.670 1.258 13.309 1.00 93.38 236 ALA A C 1
ATOM 1881 O O . ALA A 1 236 ? -16.437 0.429 13.796 1.00 93.38 236 ALA A O 1
ATOM 1882 N N . PHE A 1 237 ? -14.346 1.048 13.240 1.00 93.56 237 PHE A N 1
ATOM 1883 C CA . PHE A 1 237 ? -13.665 -0.175 13.688 1.00 93.56 237 PHE A CA 1
ATOM 1884 C C . PHE A 1 237 ? -14.231 -1.471 13.082 1.00 93.56 237 PHE A C 1
ATOM 1886 O O . PHE A 1 237 ? -14.123 -2.540 13.678 1.00 93.56 237 PHE A O 1
ATOM 1893 N N . THR A 1 238 ? -14.798 -1.392 11.873 1.00 92.25 238 THR A N 1
ATOM 1894 C CA . THR A 1 238 ? -15.536 -2.500 11.230 1.00 92.25 238 THR A CA 1
ATOM 1895 C C . THR A 1 238 ? -14.682 -3.757 11.084 1.00 92.25 238 THR A C 1
ATOM 1897 O O . THR A 1 238 ? -15.158 -4.870 11.283 1.00 92.25 238 THR A O 1
ATOM 1900 N N . HIS A 1 239 ? -13.399 -3.564 10.776 1.00 93.38 239 HIS A N 1
ATOM 1901 C CA . HIS A 1 239 ? -12.425 -4.637 10.572 1.00 93.38 239 HIS A CA 1
ATOM 1902 C C . HIS A 1 239 ? -11.342 -4.635 11.646 1.00 93.38 239 HIS A C 1
ATOM 1904 O O . HIS A 1 239 ? -10.179 -4.906 11.346 1.00 93.38 239 HIS A O 1
ATOM 1910 N N . ALA A 1 240 ? -11.684 -4.245 12.870 1.00 94.50 240 ALA A N 1
ATOM 1911 C CA . ALA A 1 240 ? -10.763 -4.288 13.994 1.00 94.50 240 ALA A CA 1
ATOM 1912 C C . ALA A 1 240 ? -10.985 -5.545 14.844 1.00 94.50 240 ALA A C 1
ATOM 1914 O O . ALA A 1 240 ? -12.048 -6.140 14.779 1.00 94.50 240 ALA A O 1
ATOM 1915 N N . THR A 1 241 ? -9.981 -5.971 15.612 1.00 95.50 241 THR A N 1
ATOM 1916 C CA . THR A 1 241 ? -10.083 -7.079 16.574 1.00 95.50 241 THR A CA 1
ATOM 1917 C C . THR A 1 241 ? -9.091 -6.900 17.724 1.00 95.50 241 THR A C 1
ATOM 1919 O O . THR A 1 241 ? -8.170 -6.089 17.645 1.00 95.50 241 THR A O 1
ATOM 1922 N N . THR A 1 242 ? -9.265 -7.637 18.820 1.00 96.81 242 THR A N 1
ATOM 1923 C CA . THR A 1 242 ? -8.389 -7.535 20.000 1.00 96.81 242 THR A CA 1
ATOM 1924 C C . THR A 1 242 ? -7.193 -8.471 19.879 1.00 96.81 242 THR A C 1
ATOM 1926 O O . THR A 1 242 ? -7.368 -9.688 19.867 1.00 96.81 242 THR A O 1
ATOM 1929 N N . PHE A 1 243 ? -5.975 -7.930 19.845 1.00 96.69 243 PHE A N 1
ATOM 1930 C CA . PHE A 1 243 ? -4.716 -8.685 19.831 1.00 96.69 243 PHE A CA 1
ATOM 1931 C C . PHE A 1 243 ? -3.870 -8.383 21.074 1.00 96.69 243 PHE A C 1
ATOM 1933 O O . PHE A 1 243 ? -3.912 -7.282 21.614 1.00 96.69 243 PHE A O 1
ATOM 1940 N N . CYS A 1 244 ? -3.035 -9.329 21.513 1.00 96.75 244 CYS A N 1
ATOM 1941 C CA . CYS A 1 244 ? -1.925 -9.004 22.416 1.00 96.75 244 CYS A CA 1
ATOM 1942 C C . CYS A 1 244 ? -0.826 -8.253 21.646 1.00 96.75 244 CYS A C 1
ATOM 1944 O O . CYS A 1 244 ? -0.694 -8.419 20.428 1.00 96.75 244 CYS A O 1
ATOM 1946 N N . LYS A 1 245 ? 0.014 -7.477 22.347 1.00 95.94 245 LYS A N 1
ATOM 1947 C CA . LYS A 1 245 ? 1.113 -6.710 21.718 1.00 95.94 245 LYS A CA 1
ATOM 1948 C C . LYS A 1 245 ? 1.995 -7.547 20.785 1.00 95.94 245 LYS A C 1
ATOM 1950 O O . LYS A 1 245 ? 2.367 -7.074 19.715 1.00 95.94 245 LYS A O 1
ATOM 1955 N N . ARG A 1 246 ? 2.298 -8.796 21.157 1.00 95.00 246 ARG A N 1
ATOM 1956 C CA . ARG A 1 246 ? 3.095 -9.709 20.322 1.00 95.00 246 ARG A CA 1
ATOM 1957 C C . ARG A 1 246 ? 2.399 -10.022 18.997 1.00 95.00 246 ARG A C 1
ATOM 1959 O O . ARG A 1 246 ? 3.048 -9.973 17.960 1.00 95.00 246 ARG A O 1
ATOM 1966 N N . CYS A 1 247 ? 1.109 -10.359 19.018 1.00 94.75 247 CYS A N 1
ATOM 1967 C CA . CYS A 1 247 ? 0.381 -10.687 17.789 1.00 94.75 247 CYS A CA 1
ATOM 1968 C C . CYS A 1 247 ? 0.196 -9.457 16.895 1.00 94.75 247 CYS A C 1
ATOM 1970 O O . CYS A 1 247 ? 0.383 -9.582 15.691 1.00 94.75 247 CYS A O 1
ATOM 1972 N N . ALA A 1 248 ? -0.077 -8.284 17.478 1.00 95.19 248 ALA A N 1
ATOM 1973 C CA . ALA A 1 248 ? -0.146 -7.021 16.740 1.00 95.19 248 ALA A CA 1
ATOM 1974 C C . ALA A 1 248 ? 1.181 -6.697 16.034 1.00 95.19 248 ALA A C 1
ATOM 1976 O O . ALA A 1 248 ? 1.206 -6.498 14.826 1.00 95.19 248 ALA A O 1
ATOM 1977 N N . PHE A 1 249 ? 2.306 -6.780 16.752 1.00 93.94 249 PHE A N 1
ATOM 1978 C CA . PHE A 1 249 ? 3.632 -6.563 16.166 1.00 93.94 249 PHE A CA 1
ATOM 1979 C C . PHE A 1 249 ? 3.947 -7.543 15.026 1.00 93.94 249 PHE A C 1
ATOM 1981 O O . PHE A 1 249 ? 4.438 -7.148 13.972 1.00 93.94 249 PHE A O 1
ATOM 1988 N N . LEU A 1 250 ? 3.659 -8.835 15.221 1.00 92.62 250 LEU A N 1
ATOM 1989 C CA . LEU A 1 250 ? 3.893 -9.852 14.194 1.00 92.62 250 LEU A CA 1
ATOM 1990 C C . LEU A 1 250 ? 3.053 -9.616 12.937 1.00 92.62 250 LEU A C 1
ATOM 1992 O O . LEU A 1 250 ? 3.530 -9.922 11.840 1.00 92.62 250 LEU A O 1
ATOM 1996 N N . TRP A 1 251 ? 1.844 -9.083 13.111 1.00 90.88 251 TRP A N 1
ATOM 1997 C CA . TRP A 1 251 ? 0.943 -8.736 12.024 1.00 90.88 251 TRP A CA 1
ATOM 1998 C C . TRP A 1 251 ? 1.468 -7.541 11.226 1.00 90.88 251 TRP A C 1
ATOM 2000 O O . TRP A 1 251 ? 1.630 -7.658 10.014 1.00 90.88 251 TRP A O 1
ATOM 2010 N N . ASP A 1 252 ? 1.790 -6.437 11.905 1.00 89.19 252 ASP A N 1
ATOM 2011 C CA . ASP A 1 252 ? 2.134 -5.167 11.257 1.00 89.19 252 ASP A CA 1
ATOM 2012 C C . ASP A 1 252 ? 3.551 -5.147 10.664 1.00 89.19 252 ASP A C 1
ATOM 2014 O O . ASP A 1 252 ? 3.733 -4.714 9.528 1.00 89.19 252 ASP A O 1
ATOM 2018 N N . GLU A 1 253 ? 4.558 -5.637 11.394 1.00 86.69 253 GLU A N 1
ATOM 2019 C CA . GLU A 1 253 ? 5.970 -5.480 10.997 1.00 86.69 253 GLU A CA 1
ATOM 2020 C C . GLU A 1 253 ? 6.492 -6.645 10.152 1.00 86.69 253 GLU A C 1
ATOM 2022 O O . GLU A 1 253 ? 7.357 -6.480 9.292 1.00 86.69 253 GLU A O 1
ATOM 2027 N N . ILE A 1 254 ? 5.991 -7.855 10.411 1.00 85.75 254 ILE A N 1
ATOM 2028 C CA . ILE A 1 254 ? 6.532 -9.086 9.813 1.00 85.75 254 ILE A CA 1
ATOM 2029 C C . ILE A 1 254 ? 5.559 -9.685 8.787 1.00 85.75 254 ILE A C 1
ATOM 2031 O O . ILE A 1 254 ? 5.960 -10.519 7.974 1.00 85.75 254 ILE A O 1
ATOM 2035 N N . GLY A 1 255 ? 4.280 -9.289 8.802 1.00 87.19 255 GLY A N 1
ATOM 2036 C CA . GLY A 1 255 ? 3.252 -9.931 7.981 1.00 87.19 255 GLY A CA 1
ATOM 2037 C C . GLY A 1 255 ? 3.064 -11.403 8.356 1.00 87.19 255 GLY A C 1
ATOM 2038 O O . GLY A 1 255 ? 2.854 -12.258 7.491 1.00 87.19 255 GLY A O 1
ATOM 2039 N N . SER A 1 256 ? 3.183 -11.722 9.648 1.00 89.94 256 SER A N 1
ATOM 2040 C CA . SER A 1 256 ? 3.140 -13.083 10.189 1.00 89.94 256 SER A CA 1
ATOM 2041 C C . SER A 1 256 ? 2.041 -13.266 11.238 1.00 89.94 256 SER A C 1
ATOM 2043 O O . SER A 1 256 ? 1.656 -12.336 11.941 1.00 89.94 256 SER A O 1
ATOM 2045 N N . ARG A 1 257 ? 1.546 -14.498 11.361 1.00 89.88 257 ARG A N 1
ATOM 2046 C CA . ARG A 1 257 ? 0.561 -14.929 12.356 1.00 89.88 257 ARG A CA 1
ATOM 2047 C C . ARG A 1 257 ? 1.166 -15.979 13.280 1.00 89.88 257 ARG A C 1
ATOM 2049 O O . ARG A 1 257 ? 2.222 -16.548 13.007 1.00 89.88 257 ARG A O 1
ATOM 2056 N N . VAL A 1 258 ? 0.480 -16.228 14.388 1.00 91.38 258 VAL A N 1
ATOM 2057 C CA . VAL A 1 258 ? 0.820 -17.243 15.389 1.00 91.38 258 VAL A CA 1
ATOM 2058 C C . VAL A 1 258 ? -0.253 -18.319 15.349 1.00 91.38 258 VAL A C 1
ATOM 2060 O O . VAL A 1 258 ? -1.438 -18.006 15.425 1.00 91.38 258 VAL A O 1
ATOM 2063 N N . CYS A 1 259 ? 0.159 -19.579 15.238 1.00 91.06 259 CYS A N 1
ATOM 2064 C CA . CYS A 1 259 ? -0.747 -20.715 15.321 1.00 91.06 259 CYS A CA 1
ATOM 2065 C C . CYS A 1 259 ? -1.345 -20.798 16.724 1.00 91.06 259 CYS A C 1
ATOM 2067 O O . CYS A 1 259 ? -0.607 -20.854 17.707 1.00 91.06 259 CYS A O 1
ATOM 2069 N N . ARG A 1 260 ? -2.673 -20.873 16.810 1.00 88.50 260 ARG A N 1
ATOM 2070 C CA . ARG A 1 260 ? -3.381 -21.021 18.084 1.00 88.50 260 ARG A CA 1
ATOM 2071 C C . ARG A 1 260 ? -3.079 -22.352 18.777 1.00 88.50 260 ARG A C 1
ATOM 2073 O O . ARG A 1 260 ? -2.989 -22.379 19.994 1.00 88.50 260 ARG A O 1
ATOM 2080 N N . SER A 1 261 ? -2.901 -23.432 18.012 1.00 91.50 261 SER A N 1
ATOM 2081 C CA . SER A 1 261 ? -2.675 -24.768 18.576 1.00 91.50 261 SER A CA 1
ATOM 2082 C C . SER A 1 261 ? -1.261 -24.955 19.124 1.00 91.50 261 SER A C 1
ATOM 2084 O O . SER A 1 261 ? -1.104 -25.517 20.200 1.00 91.50 261 SER A O 1
ATOM 2086 N N . CYS A 1 262 ? -0.232 -24.512 18.394 1.00 92.06 262 CYS A N 1
ATOM 2087 C CA . CYS A 1 262 ? 1.160 -24.837 18.733 1.00 92.06 262 CYS A CA 1
ATOM 2088 C C . CYS A 1 262 ? 2.075 -23.619 18.937 1.00 92.06 262 CYS A C 1
ATOM 2090 O O . CYS A 1 262 ? 3.276 -23.783 19.156 1.00 92.06 262 CYS A O 1
ATOM 2092 N N . GLY A 1 263 ? 1.559 -22.394 18.793 1.00 90.19 263 GLY A N 1
ATOM 2093 C CA . GLY A 1 263 ? 2.330 -21.156 18.959 1.00 90.19 263 GLY A CA 1
ATOM 2094 C C . GLY A 1 263 ? 3.348 -20.859 17.849 1.00 90.19 263 GLY A C 1
ATOM 2095 O O . GLY A 1 263 ? 4.099 -19.886 17.954 1.00 90.19 263 GLY A O 1
ATOM 2096 N N . TYR A 1 264 ? 3.399 -21.669 16.785 1.00 92.81 264 TYR A N 1
ATOM 2097 C CA . TYR A 1 264 ? 4.340 -21.479 15.679 1.00 92.81 264 TYR A CA 1
ATOM 2098 C C . TYR A 1 264 ? 4.033 -20.206 14.886 1.00 92.81 264 TYR A C 1
ATOM 2100 O O . TYR A 1 264 ? 2.875 -19.921 14.578 1.00 92.81 264 TYR A O 1
ATOM 2108 N N . ARG A 1 265 ? 5.077 -19.451 14.533 1.00 92.94 265 ARG A N 1
ATOM 2109 C CA . ARG A 1 265 ? 4.972 -18.234 13.721 1.00 92.94 265 ARG A CA 1
ATOM 2110 C C . ARG A 1 265 ? 5.109 -18.576 12.242 1.00 92.94 265 ARG A C 1
ATOM 2112 O O . ARG A 1 265 ? 6.112 -19.164 11.855 1.00 92.94 265 ARG A O 1
ATOM 2119 N N . PHE A 1 266 ? 4.167 -18.130 11.420 1.00 91.19 266 PHE A N 1
ATOM 2120 C CA . PHE A 1 266 ? 4.185 -18.354 9.973 1.00 91.19 266 PHE A CA 1
ATOM 2121 C C . PHE A 1 266 ? 3.610 -17.155 9.208 1.00 91.19 266 PHE A C 1
ATOM 2123 O O . PHE A 1 266 ? 2.979 -16.281 9.797 1.00 91.19 266 PHE A O 1
ATOM 2130 N N . PHE A 1 267 ? 3.877 -17.068 7.906 1.00 90.25 267 PHE A N 1
ATOM 2131 C CA . PHE A 1 267 ? 3.449 -15.937 7.077 1.00 90.25 267 PHE A CA 1
ATOM 2132 C C . PHE A 1 267 ? 1.917 -15.879 6.931 1.00 90.25 267 PHE A C 1
ATOM 2134 O O . PHE A 1 267 ? 1.259 -16.911 6.833 1.00 90.25 267 PHE A O 1
ATOM 2141 N N . THR A 1 268 ? 1.350 -14.670 6.899 1.00 85.31 268 THR A N 1
ATOM 2142 C CA . THR A 1 268 ? -0.106 -14.418 6.814 1.00 85.31 268 THR A CA 1
ATOM 2143 C C . THR A 1 268 ? -0.784 -15.035 5.585 1.00 85.31 268 THR A C 1
ATOM 2145 O O . THR A 1 268 ? -1.986 -15.275 5.636 1.00 85.31 268 THR A O 1
ATOM 2148 N N . GLY A 1 269 ? -0.029 -15.315 4.518 1.00 85.69 269 GLY A N 1
ATOM 2149 C CA . GLY A 1 269 ? -0.522 -15.957 3.295 1.00 85.69 269 GLY A CA 1
ATOM 2150 C C . GLY A 1 269 ? -0.700 -17.479 3.361 1.00 85.69 269 GLY A C 1
ATOM 2151 O O . GLY A 1 269 ? -1.189 -18.054 2.396 1.00 85.69 269 GLY A O 1
ATOM 2152 N N . PHE A 1 270 ? -0.314 -18.155 4.451 1.00 87.75 270 PHE A N 1
ATOM 2153 C CA . PHE A 1 270 ? -0.612 -19.584 4.609 1.00 87.75 270 PHE A CA 1
ATOM 2154 C C . PHE A 1 270 ? -1.985 -19.796 5.255 1.00 87.75 270 PHE A C 1
ATOM 2156 O O . PHE A 1 270 ? -2.304 -19.186 6.277 1.00 87.75 270 PHE A O 1
ATOM 2163 N N . HIS A 1 271 ? -2.757 -20.734 4.704 1.00 91.31 271 HIS A N 1
ATOM 2164 C CA . HIS A 1 271 ? -4.061 -21.143 5.239 1.00 91.31 271 HIS A CA 1
ATOM 2165 C C . HIS A 1 271 ? -3.965 -22.161 6.384 1.00 91.31 271 HIS A C 1
ATOM 2167 O O . HIS A 1 271 ? -4.946 -22.397 7.080 1.00 91.31 271 HIS A O 1
ATOM 2173 N N . PHE A 1 272 ? -2.793 -22.753 6.603 1.00 93.38 272 PHE A N 1
ATOM 2174 C CA . PHE A 1 272 ? -2.541 -23.768 7.624 1.00 93.38 272 PHE A CA 1
ATOM 2175 C C . PHE A 1 272 ? -1.171 -23.554 8.263 1.00 93.38 272 PHE A C 1
ATOM 2177 O O . PHE A 1 272 ? -0.254 -22.991 7.663 1.00 93.38 272 PHE A O 1
ATOM 2184 N N . CYS A 1 273 ? -1.029 -23.998 9.508 1.00 93.50 273 CYS A N 1
ATOM 2185 C CA . CYS A 1 273 ? 0.234 -23.946 10.219 1.00 93.50 273 CYS A CA 1
ATOM 2186 C C . CYS A 1 273 ? 1.227 -24.956 9.618 1.00 93.50 273 CYS A C 1
ATOM 2188 O O . CYS A 1 273 ? 0.964 -26.152 9.693 1.00 93.50 273 CYS A O 1
ATOM 2190 N N . PRO A 1 274 ? 2.419 -24.537 9.155 1.00 93.69 274 PRO A N 1
ATOM 2191 C CA . PRO A 1 274 ? 3.408 -25.465 8.595 1.00 93.69 274 PRO A CA 1
ATOM 2192 C C . PRO A 1 274 ? 3.956 -26.504 9.586 1.00 93.69 274 PRO A C 1
ATOM 2194 O O . PRO A 1 274 ? 4.639 -27.433 9.178 1.00 93.69 274 PRO A O 1
ATOM 2197 N N . LYS A 1 275 ? 3.720 -26.320 10.893 1.00 94.25 275 LYS A N 1
ATOM 2198 C CA . LYS A 1 275 ? 4.237 -27.201 11.950 1.00 94.25 275 LYS A CA 1
ATOM 2199 C C . LYS A 1 275 ? 3.235 -28.263 12.409 1.00 94.25 275 LYS A C 1
ATOM 2201 O O . LYS A 1 275 ? 3.649 -29.343 12.801 1.00 94.25 275 LYS A O 1
ATOM 2206 N N . CYS A 1 276 ? 1.949 -27.926 12.462 1.00 95.44 276 CYS A N 1
ATOM 2207 C CA . CYS A 1 276 ? 0.915 -28.794 13.047 1.00 95.44 276 CYS A CA 1
ATOM 2208 C C . CYS A 1 276 ? -0.340 -28.905 12.180 1.00 95.44 276 CYS A C 1
ATOM 2210 O O . CYS A 1 276 ? -1.350 -29.422 12.641 1.00 95.44 276 CYS A O 1
ATOM 2212 N N . GLU A 1 277 ? -0.299 -28.340 10.970 1.00 93.00 277 GLU A N 1
ATOM 2213 C CA . GLU A 1 277 ? -1.337 -28.433 9.935 1.00 93.00 277 GLU A CA 1
ATOM 2214 C C . GLU A 1 277 ? -2.711 -27.871 10.330 1.00 93.00 277 GLU A C 1
ATOM 2216 O O . GLU A 1 277 ? -3.642 -27.855 9.532 1.00 93.00 277 GLU A O 1
ATOM 2221 N N . THR A 1 278 ? -2.836 -27.299 11.530 1.00 92.88 278 THR A N 1
ATOM 2222 C CA . THR A 1 278 ? -4.058 -26.626 11.968 1.00 92.88 278 THR A CA 1
ATOM 2223 C C . THR A 1 278 ? -4.347 -25.422 11.079 1.00 92.88 278 THR A C 1
ATOM 2225 O O . THR A 1 278 ? -3.451 -24.607 10.826 1.00 92.88 278 THR A O 1
ATOM 2228 N N . ALA A 1 279 ? -5.607 -25.277 10.666 1.00 90.69 279 ALA A N 1
ATOM 2229 C CA . ALA A 1 279 ? -6.074 -24.131 9.898 1.00 90.69 279 ALA A CA 1
ATOM 2230 C C . ALA A 1 279 ? -5.736 -22.806 10.603 1.00 90.69 279 ALA A C 1
ATOM 2232 O O . ALA A 1 279 ? -5.903 -22.643 11.817 1.00 90.69 279 ALA A O 1
ATOM 2233 N N . ALA A 1 280 ? -5.217 -21.857 9.829 1.00 86.44 280 ALA A N 1
ATOM 2234 C CA . ALA A 1 280 ? -5.007 -20.495 10.279 1.00 86.44 280 ALA A CA 1
ATOM 2235 C C . ALA A 1 280 ? -6.367 -19.791 10.368 1.00 86.44 280 ALA A C 1
ATOM 2237 O O . ALA A 1 280 ? -7.174 -19.956 9.453 1.00 86.44 280 ALA A O 1
ATOM 2238 N N . PRO A 1 281 ? -6.615 -18.976 11.410 1.00 85.19 281 PRO A N 1
ATOM 2239 C CA . PRO A 1 281 ? -7.882 -18.280 11.507 1.00 85.19 281 PRO A CA 1
ATOM 2240 C C . PRO A 1 281 ? -8.049 -17.327 10.320 1.00 85.19 281 PRO A C 1
ATOM 2242 O O . PRO A 1 281 ? -7.122 -16.565 9.990 1.00 85.19 281 PRO A O 1
ATOM 2245 N N . THR A 1 282 ? -9.215 -17.369 9.680 1.00 87.31 282 THR A N 1
ATOM 2246 C CA . THR A 1 282 ? -9.568 -16.415 8.629 1.00 87.31 282 THR A CA 1
ATOM 2247 C C . THR A 1 282 ? -9.819 -15.039 9.236 1.00 87.31 282 THR A C 1
ATOM 2249 O O . THR A 1 282 ? -9.964 -14.867 10.451 1.00 87.31 282 THR A O 1
ATOM 2252 N N . ARG A 1 283 ? -9.850 -14.012 8.388 1.00 85.31 283 ARG A N 1
ATOM 2253 C CA . ARG A 1 283 ? -10.179 -12.663 8.848 1.00 85.31 283 ARG A CA 1
ATOM 2254 C C . ARG A 1 283 ? -11.600 -12.621 9.409 1.00 85.31 283 ARG A C 1
ATOM 2256 O O . ARG A 1 283 ? -11.823 -12.013 10.450 1.00 85.31 283 ARG A O 1
ATOM 2263 N N . GLU A 1 284 ? -12.531 -13.300 8.755 1.00 86.06 284 GLU A N 1
ATOM 2264 C CA . GLU A 1 284 ? -13.933 -13.398 9.150 1.00 86.06 284 GLU A CA 1
ATOM 2265 C C . GLU A 1 284 ? -14.061 -14.064 10.523 1.00 86.06 284 GLU A C 1
ATOM 2267 O O . GLU A 1 284 ? -14.782 -13.565 11.382 1.00 86.06 284 GLU A O 1
ATOM 2272 N N . GLU A 1 285 ? -13.294 -15.126 10.782 1.00 86.81 285 GLU A N 1
ATOM 2273 C CA . GLU A 1 285 ? -13.262 -15.801 12.083 1.00 86.81 285 GLU A CA 1
ATOM 2274 C C . GLU A 1 285 ? -12.698 -14.909 13.199 1.00 86.81 285 GLU A C 1
ATOM 2276 O O . GLU A 1 285 ? -13.195 -14.932 14.329 1.00 86.81 285 GLU A O 1
ATOM 2281 N N . LEU A 1 286 ? -11.675 -14.099 12.900 1.00 86.12 286 LEU A N 1
ATOM 2282 C CA . LEU A 1 286 ? -11.112 -13.135 13.854 1.00 86.12 286 LEU A CA 1
ATOM 2283 C C . LEU A 1 286 ? -12.100 -12.010 14.202 1.00 86.12 286 LEU A C 1
ATOM 2285 O O . LEU A 1 286 ? -12.072 -11.513 15.332 1.00 86.12 286 LEU A O 1
ATOM 2289 N N . LEU A 1 287 ? -12.959 -11.619 13.255 1.00 84.62 287 LEU A N 1
ATOM 2290 C CA . LEU A 1 287 ? -13.989 -10.592 13.440 1.00 84.62 287 LEU A CA 1
ATOM 2291 C C . LEU A 1 287 ? -15.240 -11.144 14.138 1.00 84.62 287 LEU A C 1
ATOM 2293 O O . LEU A 1 287 ? -15.730 -10.536 15.087 1.00 84.62 287 LEU A O 1
ATOM 2297 N N . ALA A 1 288 ? -15.731 -12.320 13.734 1.00 78.94 288 ALA A N 1
ATOM 2298 C CA . ALA A 1 288 ? -16.944 -12.929 14.287 1.00 78.94 288 ALA A CA 1
ATOM 2299 C C . ALA A 1 288 ? -16.851 -13.145 15.806 1.00 78.94 288 ALA A C 1
ATOM 2301 O O . ALA A 1 288 ? -17.820 -12.938 16.536 1.00 78.94 288 ALA A O 1
ATOM 2302 N N . ARG A 1 289 ? -15.656 -13.479 16.308 1.00 65.44 289 ARG A N 1
ATOM 2303 C CA . ARG A 1 289 ? -15.407 -13.674 17.743 1.00 65.44 289 ARG A CA 1
ATOM 2304 C C . ARG A 1 289 ? -15.550 -12.403 18.578 1.00 65.44 289 ARG A C 1
ATOM 2306 O O . ARG A 1 289 ? -15.780 -12.515 19.776 1.00 65.44 289 ARG A O 1
ATOM 2313 N N . GLN A 1 290 ? -15.436 -11.215 17.984 1.00 66.94 290 GLN A N 1
ATOM 2314 C CA . GLN A 1 290 ? -15.633 -9.952 18.700 1.00 66.94 290 GLN A CA 1
ATOM 2315 C C . GLN A 1 290 ? -17.114 -9.613 18.908 1.00 66.94 290 GLN A C 1
ATOM 2317 O O . GLN A 1 290 ? -17.434 -8.893 19.842 1.00 66.94 290 GLN A O 1
ATOM 2322 N N . ALA A 1 291 ? -18.016 -10.142 18.077 1.00 59.66 291 ALA A N 1
ATOM 2323 C CA . ALA A 1 291 ? -19.449 -9.863 18.175 1.00 59.66 291 ALA A CA 1
ATOM 2324 C C . ALA A 1 291 ? -20.183 -10.710 19.233 1.00 59.66 291 ALA A C 1
ATOM 2326 O O . ALA A 1 291 ? -21.331 -10.399 19.546 1.00 59.66 291 ALA A O 1
ATOM 2327 N N . GLY A 1 292 ? -19.546 -11.776 19.734 1.00 54.47 292 GLY A N 1
ATOM 2328 C CA . GLY A 1 292 ? -20.103 -12.709 20.723 1.00 54.47 292 GLY A CA 1
ATOM 2329 C C . GLY A 1 292 ? -19.581 -12.535 22.154 1.00 54.47 292 GLY A C 1
ATOM 2330 O O . GLY A 1 292 ? -19.826 -13.412 22.976 1.00 54.47 292 GLY A O 1
ATOM 2331 N N . ALA A 1 293 ? -18.838 -11.460 22.431 1.00 43.34 293 ALA A N 1
ATOM 2332 C CA . ALA A 1 293 ? -18.424 -11.036 23.771 1.00 43.34 293 ALA A CA 1
ATOM 2333 C C . ALA A 1 293 ? -19.109 -9.707 24.107 1.00 43.34 293 ALA A C 1
ATOM 2335 O O . ALA A 1 293 ? -19.410 -9.501 25.300 1.00 43.34 293 ALA A O 1
#

Secondary structure (DSSP, 8-state):
-------------PPPPPS-----S----------PPTTPPPPPHHHHHHHHHHHTT-S-HHHHHHHHHHHHHHH--GGGSHHHHHHHHHH--SS-TTT----S-EEEEESS----HHHHHHHHHTT-HHHHHHHHHHHHHTTSSPPEEEEE-TTT--S-EEEETTTTEEEETTT--EESS-EEEEE--HHHHHHHHHHHHHHHHHHHHHHHHHHHHHHHHHHHHHHHHHHHHHHTTTTEEEEEHHHHHHHHTT-EEE-TTT--EEETT-SB-TTT-PBPPPHHHHHHTTTT-

pLDDT: mean 84.48, std 20.35, range [29.91, 98.25]

Sequence (293 aa):
MVAGKRDHARVGSAPRPSLSDPILTRVGMERACGKAKAGRMQFPAELVEIEQALLRQEVTAARAADLIHAFRSKRGAPWTWKEWKKERAALIGSECRQCSSTDGPFVLQHLVQLGGLGHYVYALWVKEPEFQAERAARAAIGKTEKPIRREACPSCERTTIYFRSRSRTWKCSACKHEFTTPTKVMALSPEQKRRIAARKQAAFEESKLDYQSRAWDAVGHEAVLKWLAHYREYLAFTHATTFCKRCAFLWDEIGSRVCRSCGYRFFTGFHFCPKCETAAPTREELLARQAGA

Radius of gyration: 26.25 Å; chains: 1; bounding box: 78×49×58 Å